Protein AF-A0A1W5T0W4-F1 (afdb_monomer_lite)

pLDDT: mean 79.49, std 20.31, range [29.86, 98.62]

Foldseek 3Di:
DDDDDPPVVVVVVVVVVVVVVVVLQFLAFQADDDVVVVVVVVVPDDRNLQLPQDLLVLLLVLLLCLFQKAWDWDQDPVQWIWTKIKGKDFPVCVVVVVVVCVRLVFFDKDWDPDVVTTMIMGIGGLRSCRRHSVSSCLSSVHHHQFPRRQVSSQQSSVCRNVVPTGPVPRDPDGDGPDDDDPALVVCVVPPSNLSSVNSNCPHPNPPPLVVVLVDPCVPPPPDPPSVCRNCVDPVSSVSSNVSSVVPPDPPVCVVVPDD

Organism: NCBI:txid72228

Radius of gyration: 21.7 Å; chains: 1; bounding box: 60×69×56 Å

Secondary structure (DSSP, 8-state):
----SSHHHHHHHHHHHHHHHHHHTS----S---HHHHHHHHTT--SHHHHTS-HHHHHHHHHHHHHHEEEEEEE-TTSBEEEEEEEEEEGGGHHHHHHHHHHH--SEEEEE--SSS-EEEEEEEHHHIIIIIHHHHHHTT----SHHHHHHHHHHHHHHHTT--BGGG--S----SS---SSHHHHHTSTTHHHHHHHHHTSTT-HHHHHHHHS-GGG-TT--HHHHHHTSSHHHHHHHHHHHHTT-S-GGGGGGS--

Structure (mmCIF, N/CA/C/O backbone):
data_AF-A0A1W5T0W4-F1
#
_entry.id   AF-A0A1W5T0W4-F1
#
loop_
_atom_site.group_PDB
_atom_site.id
_atom_site.type_symbol
_atom_site.label_atom_id
_atom_site.label_alt_id
_atom_site.label_comp_id
_atom_site.label_asym_id
_atom_site.label_entity_id
_atom_site.label_seq_id
_atom_site.pdbx_PDB_ins_code
_atom_site.Cartn_x
_atom_site.Cartn_y
_atom_site.Cartn_z
_atom_site.occupancy
_atom_site.B_iso_or_equiv
_atom_site.auth_seq_id
_atom_site.auth_comp_id
_atom_site.auth_asym_id
_atom_site.auth_atom_id
_atom_site.pdbx_PDB_model_num
ATOM 1 N N . MET A 1 1 ? -30.405 -47.862 32.560 1.00 45.25 1 MET A N 1
ATOM 2 C CA . MET A 1 1 ? -29.861 -46.518 32.854 1.00 45.25 1 MET A CA 1
ATOM 3 C C . MET A 1 1 ? -28.489 -46.424 32.201 1.00 45.25 1 MET A C 1
ATOM 5 O O . MET A 1 1 ? -27.628 -47.196 32.593 1.00 45.25 1 MET A O 1
ATOM 9 N N . GLY A 1 2 ? -28.297 -45.556 31.200 1.00 51.00 2 GLY A N 1
ATOM 10 C CA . GLY A 1 2 ? -26.950 -45.222 30.707 1.00 51.00 2 GLY A CA 1
ATOM 11 C C . GLY A 1 2 ? -26.703 -45.345 29.199 1.00 51.00 2 GLY A C 1
ATOM 12 O O . GLY A 1 2 ? -25.771 -46.036 28.811 1.00 51.00 2 GLY A O 1
ATOM 13 N N . GLN A 1 3 ? -27.471 -44.654 28.355 1.00 44.50 3 GLN A N 1
ATOM 14 C CA . GLN A 1 3 ? -27.094 -44.381 26.958 1.00 44.50 3 GLN A CA 1
ATOM 15 C C . GLN A 1 3 ? -27.653 -43.013 26.536 1.00 44.50 3 GLN A C 1
ATOM 17 O O . GLN A 1 3 ? -28.643 -42.975 25.837 1.00 44.50 3 GLN A O 1
ATOM 22 N N . ASP A 1 4 ? -27.056 -41.899 26.985 1.00 50.03 4 ASP A N 1
ATOM 23 C CA . ASP A 1 4 ? -27.457 -40.549 26.508 1.00 50.03 4 ASP A CA 1
ATOM 24 C C . ASP A 1 4 ? -26.328 -39.490 26.496 1.00 50.03 4 ASP A C 1
ATOM 26 O O . ASP A 1 4 ? -26.553 -38.325 26.184 1.00 50.03 4 ASP A O 1
ATOM 30 N N . VAL A 1 5 ? -25.070 -39.841 26.802 1.00 52.47 5 VAL A N 1
ATOM 31 C CA . VAL A 1 5 ? -24.011 -38.821 27.026 1.00 52.47 5 VAL A CA 1
ATOM 32 C C . VAL A 1 5 ? -23.077 -38.603 25.819 1.00 52.47 5 VAL A C 1
ATOM 34 O O . VAL A 1 5 ? -22.317 -37.635 25.786 1.00 52.47 5 VAL A O 1
ATOM 37 N N . VAL A 1 6 ? -23.127 -39.448 24.784 1.00 48.78 6 VAL A N 1
ATOM 38 C CA . VAL A 1 6 ? -22.145 -39.394 23.677 1.00 48.78 6 VAL A CA 1
ATOM 39 C C . VAL A 1 6 ? -22.563 -38.443 22.542 1.00 48.78 6 VAL A C 1
ATOM 41 O O . VAL A 1 6 ? -21.704 -37.845 21.899 1.00 48.78 6 VAL A O 1
ATOM 44 N N . GLU A 1 7 ? -23.859 -38.203 22.329 1.00 49.53 7 GLU A N 1
ATOM 45 C CA . GLU A 1 7 ? -24.341 -37.464 21.147 1.00 49.53 7 GLU A CA 1
ATOM 46 C C . GLU A 1 7 ? -24.238 -35.923 21.263 1.00 49.53 7 GLU A C 1
ATOM 48 O O . GLU A 1 7 ? -24.220 -35.205 20.260 1.00 49.53 7 GLU A O 1
ATOM 53 N N . SER A 1 8 ? -24.101 -35.397 22.484 1.00 47.59 8 SER A N 1
ATOM 54 C CA . SER A 1 8 ? -24.020 -33.952 22.770 1.00 47.59 8 SER A CA 1
ATOM 55 C C . SER A 1 8 ? -22.658 -33.326 22.402 1.00 47.59 8 SER A C 1
ATOM 57 O O . SER A 1 8 ? -22.581 -32.192 21.911 1.00 47.59 8 SER A O 1
ATOM 59 N N . LYS A 1 9 ? -21.558 -34.078 22.554 1.00 45.00 9 LYS A N 1
ATOM 60 C CA . LYS A 1 9 ? -20.200 -33.555 22.313 1.00 45.00 9 LYS A CA 1
ATOM 61 C C . LYS A 1 9 ? -19.894 -33.374 20.825 1.00 45.00 9 LYS A C 1
ATOM 63 O O . LYS A 1 9 ? -19.267 -32.388 20.446 1.00 45.00 9 LYS A O 1
ATOM 68 N N . THR A 1 10 ? -20.390 -34.266 19.971 1.00 47.53 10 THR A N 1
ATOM 69 C CA . THR A 1 10 ? -20.122 -34.241 18.524 1.00 47.53 10 THR A CA 1
ATOM 70 C C . THR A 1 10 ? -20.830 -33.074 17.828 1.00 47.53 10 THR A C 1
ATOM 72 O O . THR A 1 10 ? -20.219 -32.391 17.008 1.00 47.53 10 THR A O 1
ATOM 75 N N . LYS A 1 11 ? -22.080 -32.764 18.210 1.00 48.19 11 LYS A N 1
ATOM 76 C CA . LYS A 1 11 ? -22.837 -31.612 17.673 1.00 48.19 11 LYS A CA 1
ATOM 77 C C . LYS A 1 11 ? -22.192 -30.271 18.047 1.00 48.19 11 LYS A C 1
ATOM 79 O O . LYS A 1 11 ? -22.122 -29.370 17.215 1.00 48.19 11 LYS A O 1
ATOM 84 N N . THR A 1 12 ? -21.641 -30.171 19.258 1.00 50.50 12 THR A N 1
ATOM 85 C CA . THR A 1 12 ? -20.944 -28.964 19.736 1.00 50.50 12 THR A CA 1
ATOM 86 C C . THR A 1 12 ? -19.637 -28.703 18.973 1.00 50.50 12 THR A C 1
ATOM 88 O O . THR A 1 12 ? -19.359 -27.565 18.603 1.00 50.50 12 THR A O 1
ATOM 91 N N . ILE A 1 13 ? -18.857 -29.748 18.666 1.00 55.50 13 ILE A N 1
ATOM 92 C CA . ILE A 1 13 ? -17.593 -29.628 17.911 1.00 55.50 13 ILE A CA 1
ATOM 93 C C . ILE A 1 13 ? -17.849 -29.232 16.448 1.00 55.50 13 ILE A C 1
ATOM 95 O O . ILE A 1 13 ? -17.150 -28.371 15.913 1.00 55.50 13 ILE A O 1
ATOM 99 N N . VAL A 1 14 ? -18.877 -29.804 15.812 1.00 54.97 14 VAL A N 1
ATOM 100 C CA . VAL A 1 14 ? -19.265 -29.456 14.433 1.00 54.97 14 VAL A CA 1
ATOM 101 C C . VAL A 1 14 ? -19.782 -28.014 14.351 1.00 54.97 14 VAL A C 1
ATOM 103 O O . VAL A 1 14 ? -19.384 -27.277 13.452 1.00 54.97 14 VAL A O 1
ATOM 106 N N . GLY A 1 15 ? -20.588 -27.568 15.323 1.00 52.19 15 GLY A N 1
ATOM 107 C CA . GLY A 1 15 ? -21.056 -26.179 15.402 1.00 52.19 15 GLY A CA 1
ATOM 108 C C . GLY A 1 15 ? -19.923 -25.160 15.584 1.00 52.19 15 GLY A C 1
ATOM 109 O O . GLY A 1 15 ? -19.930 -24.114 14.936 1.00 52.19 15 GLY A O 1
ATOM 110 N N . LEU A 1 16 ? -18.910 -25.484 16.398 1.00 54.03 16 LEU A N 1
ATOM 111 C CA . LEU A 1 16 ? -17.732 -24.631 16.594 1.00 54.03 16 LEU A CA 1
ATOM 112 C C . LEU A 1 16 ? -16.861 -24.550 15.328 1.00 54.03 16 LEU A C 1
ATOM 114 O O . LEU A 1 16 ? -16.388 -23.473 14.970 1.00 54.03 16 LEU A O 1
ATOM 118 N N . GLY A 1 17 ? -16.682 -25.675 14.626 1.00 50.12 17 GLY A N 1
ATOM 119 C CA . GLY A 1 17 ? -15.927 -25.737 13.372 1.00 50.12 17 GLY A CA 1
ATOM 120 C C . GLY A 1 17 ? -16.571 -24.923 12.248 1.00 50.12 17 GLY A C 1
ATOM 121 O O . GLY A 1 17 ? -15.876 -24.193 11.545 1.00 50.12 17 GLY A O 1
ATOM 122 N N . ILE A 1 18 ? -17.901 -24.980 12.123 1.00 54.72 18 ILE A N 1
ATOM 123 C CA . ILE A 1 18 ? -18.659 -24.191 11.141 1.00 54.72 18 ILE A CA 1
ATOM 124 C C . ILE A 1 18 ? -18.588 -22.694 11.471 1.00 54.72 18 ILE A C 1
ATOM 126 O O . ILE A 1 18 ? -18.354 -21.888 10.576 1.00 54.72 18 ILE A O 1
ATOM 130 N N . LEU A 1 19 ? -18.710 -22.308 12.746 1.00 45.38 19 LEU A N 1
ATOM 131 C CA . LEU A 1 19 ? -18.611 -20.906 13.167 1.00 45.38 19 LEU A CA 1
ATOM 132 C C . LEU A 1 19 ? -17.220 -20.312 12.878 1.00 45.38 19 LEU A C 1
ATOM 134 O O . LEU A 1 19 ? -17.123 -19.185 12.397 1.00 45.38 19 LEU A O 1
ATOM 138 N N . ILE A 1 20 ? -16.149 -21.082 13.109 1.00 53.22 20 ILE A N 1
ATOM 139 C CA . ILE A 1 20 ? -14.771 -20.689 12.771 1.00 53.22 20 ILE A CA 1
ATOM 140 C C . ILE A 1 20 ? -14.604 -20.541 11.252 1.00 53.22 20 ILE A C 1
ATOM 142 O O . ILE A 1 20 ? -14.009 -19.565 10.802 1.00 53.22 20 ILE A O 1
ATOM 146 N N . PHE A 1 21 ? -15.161 -21.456 10.453 1.00 50.56 21 PHE A N 1
ATOM 147 C CA . PHE A 1 21 ? -15.127 -21.360 8.989 1.00 50.56 21 PHE A CA 1
ATOM 148 C C . PHE A 1 21 ? -15.891 -20.139 8.456 1.00 50.56 21 PHE A C 1
ATOM 150 O O . PHE A 1 21 ? -15.403 -19.457 7.556 1.00 50.56 21 PHE A O 1
ATOM 157 N N . VAL A 1 22 ? -17.048 -19.810 9.035 1.00 50.94 22 VAL A N 1
ATOM 158 C CA . VAL A 1 22 ? -17.831 -18.618 8.662 1.00 50.94 22 VAL A CA 1
ATOM 159 C C . VAL A 1 22 ? -17.106 -17.327 9.068 1.00 50.94 22 VAL A C 1
ATOM 161 O O . VAL A 1 22 ? -17.054 -16.388 8.281 1.00 50.94 22 VAL A O 1
ATOM 164 N N . LEU A 1 23 ? -16.462 -17.291 10.239 1.00 50.78 23 LEU A N 1
ATOM 165 C CA . LEU A 1 23 ? -15.633 -16.157 10.679 1.00 50.78 23 LEU A CA 1
ATOM 166 C C . LEU A 1 23 ? -14.381 -15.951 9.815 1.00 50.78 23 LEU A C 1
ATOM 168 O O . LEU A 1 23 ? -13.961 -14.815 9.617 1.00 50.78 23 LEU A O 1
ATOM 172 N N . LEU A 1 24 ? -13.800 -17.026 9.273 1.00 53.41 24 LEU A N 1
ATOM 173 C CA . LEU A 1 24 ? -12.698 -16.952 8.305 1.00 53.41 24 LEU A CA 1
ATOM 174 C C . LEU A 1 24 ? -13.150 -16.460 6.923 1.00 53.41 24 LEU A C 1
ATOM 176 O O . LEU A 1 24 ? -12.318 -16.045 6.122 1.00 53.41 24 LEU A O 1
ATOM 180 N N . SER A 1 25 ? -14.454 -16.494 6.648 1.00 56.19 25 SER A N 1
ATOM 181 C CA . SER A 1 25 ? -15.029 -16.139 5.347 1.00 56.19 25 SER A CA 1
ATOM 182 C C . SER A 1 25 ? -15.417 -14.663 5.235 1.00 56.19 25 SER A C 1
ATOM 184 O O . SER A 1 25 ? -16.002 -14.273 4.232 1.00 56.19 25 SER A O 1
ATOM 186 N N . ILE A 1 26 ? -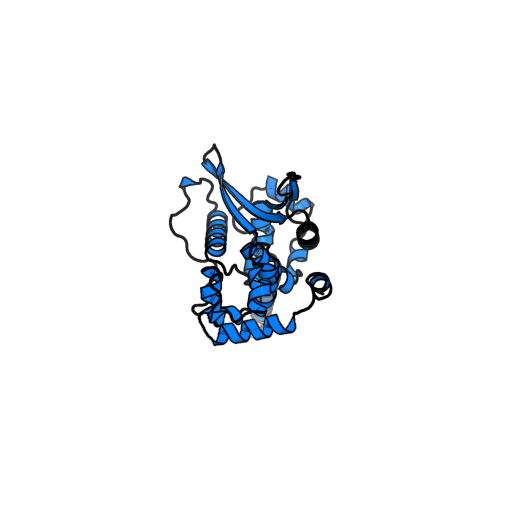15.116 -13.829 6.238 1.00 74.12 26 ILE A N 1
ATOM 187 C CA . ILE A 1 26 ? -15.442 -12.397 6.221 1.00 74.12 26 ILE A CA 1
ATOM 188 C C . ILE A 1 26 ? -14.185 -11.596 6.549 1.00 74.12 26 ILE A C 1
ATOM 190 O O . ILE A 1 26 ? -13.553 -11.800 7.584 1.00 74.12 26 ILE A O 1
ATOM 194 N N . LEU A 1 27 ? -13.829 -10.647 5.679 1.00 84.88 27 LEU A N 1
ATOM 195 C CA . LEU A 1 27 ? -12.709 -9.738 5.924 1.00 84.88 27 LEU A CA 1
ATOM 196 C C . LEU A 1 27 ? -13.000 -8.852 7.150 1.00 84.88 27 LEU A C 1
ATOM 198 O O . LEU A 1 27 ? -13.927 -8.029 7.106 1.00 84.88 27 LEU A O 1
ATOM 202 N N . PRO A 1 28 ? -12.219 -8.977 8.241 1.00 89.00 28 PRO A N 1
ATOM 203 C CA . PRO A 1 28 ? -12.474 -8.217 9.452 1.00 89.00 28 PRO A CA 1
ATOM 204 C C . PRO A 1 28 ? -12.132 -6.746 9.226 1.00 89.00 28 PRO A C 1
ATOM 206 O O . PRO A 1 28 ? -11.052 -6.414 8.735 1.00 89.00 28 PRO A O 1
ATOM 209 N N . THR A 1 29 ? -13.035 -5.856 9.626 1.00 92.75 29 THR A N 1
ATOM 210 C CA . THR A 1 29 ? -12.773 -4.415 9.649 1.00 92.75 29 THR A CA 1
ATOM 211 C C . THR A 1 29 ? -11.617 -4.097 10.593 1.00 92.75 29 THR A C 1
ATOM 213 O O . THR A 1 29 ? -11.565 -4.593 11.720 1.00 92.75 29 THR A O 1
ATOM 216 N N . ILE A 1 30 ? -10.695 -3.232 10.169 1.00 94.44 30 ILE A N 1
ATOM 217 C CA . ILE A 1 30 ? -9.634 -2.741 11.055 1.00 94.44 30 ILE A CA 1
ATOM 218 C C . ILE A 1 30 ? -10.135 -1.532 11.841 1.00 94.44 30 ILE A C 1
ATOM 220 O O . ILE A 1 30 ? -10.254 -0.431 11.296 1.00 94.44 30 ILE A O 1
ATOM 224 N N . GLY A 1 31 ? -10.329 -1.727 13.143 1.00 93.19 31 GLY A N 1
ATOM 225 C CA . GLY A 1 31 ? -10.745 -0.672 14.063 1.00 93.19 31 GLY A CA 1
ATOM 226 C C . GLY A 1 31 ? -12.211 -0.284 13.899 1.00 93.19 31 GLY A C 1
ATOM 227 O O . GLY A 1 31 ? -13.020 -1.052 13.388 1.00 93.19 31 GLY A O 1
ATOM 228 N N . GLU A 1 32 ? -12.546 0.930 14.325 1.00 91.56 32 GLU A N 1
ATOM 229 C CA . GLU A 1 32 ? -13.913 1.449 14.269 1.00 91.56 32 GLU A CA 1
ATOM 230 C C . GLU A 1 32 ? -14.135 2.332 13.037 1.00 91.56 32 GLU A C 1
ATOM 232 O O . GLU A 1 32 ? -13.272 3.129 12.642 1.00 91.56 32 GLU A O 1
ATOM 237 N N . ILE A 1 33 ? -15.321 2.215 12.440 1.00 89.81 33 ILE A N 1
ATOM 238 C CA . ILE A 1 33 ? -15.781 3.057 11.335 1.00 89.81 33 ILE A CA 1
ATOM 239 C C . ILE A 1 33 ? -17.079 3.724 11.758 1.00 89.81 33 ILE A C 1
ATOM 241 O O . ILE A 1 33 ? -17.978 3.085 12.288 1.00 89.81 33 ILE A O 1
ATOM 245 N N . HIS A 1 34 ? -17.188 5.021 11.488 1.00 87.25 34 HIS A N 1
ATOM 246 C CA . HIS A 1 34 ? -18.416 5.759 11.742 1.00 87.25 34 HIS A CA 1
ATOM 247 C C . HIS A 1 34 ? -19.554 5.260 10.833 1.00 87.25 34 HIS A C 1
ATOM 249 O O . HIS A 1 34 ? -19.388 5.224 9.611 1.00 87.25 34 HIS A O 1
ATOM 255 N N . ASP A 1 35 ? -20.738 5.004 11.392 1.00 86.38 35 ASP A N 1
ATOM 256 C CA . ASP A 1 35 ? -21.892 4.417 10.686 1.00 86.38 35 ASP A CA 1
ATOM 257 C C . ASP A 1 35 ? -22.234 5.112 9.366 1.00 86.38 35 ASP A C 1
ATOM 259 O O . ASP A 1 35 ? -22.483 4.465 8.357 1.00 86.38 35 ASP A O 1
ATOM 263 N N . ASN A 1 36 ? -22.214 6.447 9.331 1.00 85.06 36 ASN A N 1
ATOM 264 C CA . ASN A 1 36 ? -22.467 7.201 8.095 1.00 85.06 36 ASN A CA 1
ATOM 265 C C . ASN A 1 36 ? -21.465 6.893 6.966 1.00 85.06 36 ASN A C 1
ATOM 267 O O . ASN A 1 36 ? -21.855 6.844 5.799 1.00 85.06 36 ASN A O 1
ATOM 271 N N . ALA A 1 37 ? -20.187 6.681 7.294 1.00 83.44 37 ALA A N 1
ATOM 272 C CA . ALA A 1 37 ? -19.186 6.277 6.311 1.00 83.44 37 ALA A CA 1
ATOM 273 C C . ALA A 1 37 ? -19.422 4.828 5.862 1.00 83.44 37 ALA A C 1
ATOM 275 O O . ALA A 1 37 ? -19.341 4.538 4.669 1.00 83.44 37 ALA A O 1
ATOM 276 N N . LEU A 1 38 ? -19.800 3.955 6.801 1.00 84.56 38 LEU A N 1
ATOM 277 C CA . LEU A 1 38 ? -20.113 2.553 6.538 1.00 84.56 38 LEU A CA 1
ATOM 278 C C . LEU A 1 38 ? -21.340 2.395 5.630 1.00 84.56 38 LEU A C 1
ATOM 280 O O . LEU A 1 38 ? -21.276 1.691 4.630 1.00 84.56 38 LEU A O 1
ATOM 284 N N . LYS A 1 39 ? -22.429 3.125 5.901 1.00 81.00 39 LYS A N 1
ATOM 285 C CA . LYS A 1 39 ? -23.663 3.118 5.092 1.00 81.00 39 LYS A CA 1
ATOM 286 C C . LYS A 1 39 ? -23.404 3.507 3.640 1.00 81.00 39 LYS A C 1
ATOM 288 O O . LYS A 1 39 ? -23.965 2.909 2.726 1.00 81.00 39 LYS A O 1
ATOM 293 N N . LYS A 1 40 ? -22.544 4.505 3.418 1.00 77.00 40 LYS A N 1
ATOM 294 C CA . LYS A 1 40 ? -22.149 4.918 2.066 1.00 77.00 40 LYS A CA 1
ATOM 295 C C . LYS A 1 40 ? -21.336 3.830 1.355 1.00 77.00 40 LYS A C 1
ATOM 297 O O . LYS A 1 40 ? -21.472 3.686 0.145 1.00 77.00 40 LYS A O 1
ATOM 302 N N . PHE A 1 41 ? -20.519 3.089 2.099 1.00 78.75 41 PHE A N 1
ATOM 303 C CA . PHE A 1 41 ? -19.662 2.022 1.587 1.00 78.75 41 PHE A CA 1
ATOM 304 C C . PHE A 1 41 ? -20.446 0.737 1.261 1.00 78.75 41 PHE A C 1
ATOM 306 O O . PHE A 1 41 ? -20.383 0.235 0.141 1.00 78.75 41 PHE A O 1
ATOM 313 N N . HIS A 1 42 ? -21.259 0.253 2.205 1.00 74.75 42 HIS A N 1
ATOM 314 C CA . HIS A 1 42 ? -21.995 -1.021 2.125 1.00 74.75 42 HIS A CA 1
ATOM 315 C C . HIS A 1 42 ? -23.110 -1.018 1.080 1.00 74.75 42 HIS A C 1
ATOM 317 O O . HIS A 1 42 ? -23.491 -2.069 0.584 1.00 74.75 42 HIS A O 1
ATOM 323 N N . LYS A 1 43 ? -23.607 0.158 0.677 1.00 69.06 43 LYS A N 1
ATOM 324 C CA . LYS A 1 43 ? -24.584 0.259 -0.418 1.00 69.06 43 LYS A CA 1
ATOM 325 C C . LYS A 1 43 ? -24.029 -0.251 -1.759 1.00 69.06 43 LYS A C 1
ATOM 327 O O . LYS A 1 43 ? -24.807 -0.505 -2.672 1.00 69.06 43 LYS A O 1
ATOM 332 N N . VAL A 1 44 ? -22.705 -0.343 -1.899 1.00 63.00 44 VAL A N 1
ATOM 333 C CA . VAL A 1 44 ? -22.049 -0.525 -3.199 1.00 63.00 44 VAL A CA 1
ATOM 334 C C . VAL A 1 44 ? -21.294 -1.850 -3.307 1.00 63.00 44 VAL A C 1
ATOM 336 O O . VAL A 1 44 ? -21.106 -2.319 -4.426 1.00 63.00 44 VAL A O 1
ATOM 339 N N . MET A 1 45 ? -20.846 -2.460 -2.201 1.00 74.50 45 MET A N 1
ATOM 340 C CA . MET A 1 45 ? -19.870 -3.558 -2.272 1.00 74.50 45 MET A CA 1
ATOM 341 C C . MET A 1 45 ? -20.092 -4.637 -1.219 1.00 74.50 45 MET A C 1
ATOM 343 O O . MET A 1 45 ? -20.374 -4.324 -0.061 1.00 74.50 45 MET A O 1
ATOM 347 N N . ASN A 1 46 ? -19.902 -5.892 -1.634 1.00 79.94 46 ASN A N 1
ATOM 348 C CA . ASN A 1 46 ? -19.952 -7.053 -0.762 1.00 79.94 46 ASN A CA 1
ATOM 349 C C . ASN A 1 46 ? -18.536 -7.543 -0.407 1.00 79.94 46 ASN A C 1
ATOM 351 O O . ASN A 1 46 ? -17.667 -7.598 -1.276 1.00 79.94 46 ASN A O 1
ATOM 355 N N . LYS A 1 47 ? -18.274 -7.879 0.864 1.00 82.19 47 LYS A N 1
ATOM 356 C CA . LYS A 1 47 ? -16.927 -8.254 1.335 1.00 82.19 47 LYS A CA 1
ATOM 357 C C . LYS A 1 47 ? -16.487 -9.627 0.836 1.00 82.19 47 LYS A C 1
ATOM 359 O O . LYS A 1 47 ? -15.289 -9.828 0.641 1.00 82.19 47 LYS A O 1
ATOM 364 N N . GLU A 1 48 ? -17.425 -10.540 0.603 1.00 81.69 48 GLU A N 1
ATOM 365 C CA . GLU A 1 48 ? -17.108 -11.889 0.125 1.00 81.69 48 GLU A CA 1
ATOM 366 C C . GLU A 1 48 ? -16.435 -11.879 -1.258 1.00 81.69 48 GLU A C 1
ATOM 368 O O . GLU A 1 48 ? -15.501 -12.648 -1.487 1.00 81.69 48 GLU A O 1
ATOM 373 N N . ASP A 1 49 ? -16.807 -10.936 -2.131 1.00 84.62 49 ASP A N 1
ATOM 374 C CA . ASP A 1 49 ? -16.238 -10.790 -3.482 1.00 84.62 49 ASP A CA 1
ATOM 375 C C . ASP A 1 49 ? -14.717 -10.540 -3.453 1.00 84.62 49 ASP A C 1
ATOM 377 O O . ASP A 1 49 ? -13.977 -10.886 -4.379 1.00 84.62 49 ASP A O 1
ATOM 381 N N . TYR A 1 50 ? -14.220 -9.952 -2.365 1.00 88.88 50 TYR A N 1
ATOM 382 C CA . TYR A 1 50 ? -12.814 -9.592 -2.219 1.00 88.88 50 TYR A CA 1
ATOM 383 C C . TYR A 1 50 ? -11.926 -10.767 -1.827 1.00 88.88 50 TYR A C 1
ATOM 385 O O . TYR A 1 50 ? -10.741 -10.774 -2.159 1.00 88.88 50 TYR A O 1
ATOM 393 N N . ILE A 1 51 ? -12.474 -11.773 -1.145 1.00 87.06 51 ILE A N 1
ATOM 394 C CA . ILE A 1 51 ? -11.699 -12.938 -0.692 1.00 87.06 51 ILE A CA 1
ATOM 395 C C . ILE A 1 51 ? -11.225 -13.765 -1.890 1.00 87.06 51 ILE A C 1
ATOM 397 O O . ILE A 1 51 ? -10.142 -14.346 -1.844 1.00 87.06 51 ILE A O 1
ATOM 401 N N . SER A 1 52 ? -11.987 -13.751 -2.988 1.00 88.31 52 SER A N 1
ATOM 402 C CA . SER A 1 52 ? -11.607 -14.399 -4.245 1.00 88.31 52 SER A CA 1
ATOM 403 C C . SER A 1 52 ? -10.538 -13.663 -5.057 1.00 88.31 52 SER A C 1
ATOM 405 O O . SER A 1 52 ? -10.086 -14.201 -6.068 1.00 88.31 52 SER A O 1
ATOM 407 N N . ILE A 1 53 ? -10.107 -12.458 -4.657 1.00 91.94 53 ILE A N 1
ATOM 408 C CA . ILE A 1 53 ? -9.078 -11.730 -5.408 1.00 91.94 53 ILE A CA 1
ATOM 409 C C . ILE A 1 53 ? -7.769 -12.534 -5.404 1.00 91.94 53 ILE A C 1
ATOM 411 O O . ILE A 1 53 ? -7.273 -12.896 -4.332 1.00 91.94 53 ILE A O 1
ATOM 415 N N . PRO A 1 54 ? -7.152 -12.771 -6.578 1.00 93.44 54 PRO A N 1
ATOM 416 C CA . PRO A 1 54 ? -5.925 -13.546 -6.658 1.00 93.44 54 PRO A CA 1
ATOM 417 C C . PRO A 1 54 ? -4.800 -12.961 -5.797 1.00 93.44 54 PRO A C 1
ATOM 419 O O . PRO A 1 54 ? -4.432 -11.789 -5.910 1.00 93.44 54 PRO A O 1
ATOM 422 N N . SER A 1 55 ? -4.164 -13.815 -4.991 1.00 92.56 55 SER A N 1
ATOM 423 C CA . SER A 1 55 ? -2.977 -13.443 -4.205 1.00 92.56 55 SER A CA 1
ATOM 424 C C . SER A 1 55 ? -1.834 -12.918 -5.094 1.00 92.56 55 SER A C 1
ATOM 426 O O . SER A 1 55 ? -1.047 -12.068 -4.676 1.00 92.56 55 SER A O 1
ATOM 428 N N . SER A 1 56 ? -1.775 -13.356 -6.358 1.00 93.69 56 SER A N 1
ATOM 429 C CA . SER A 1 56 ? -0.848 -12.825 -7.362 1.00 93.69 56 SER A CA 1
ATOM 430 C C . SER A 1 56 ? -1.075 -11.342 -7.651 1.00 93.69 56 SER A C 1
ATOM 432 O O . SER A 1 56 ? -0.113 -10.573 -7.627 1.00 93.69 56 SER A O 1
ATOM 434 N N . PHE A 1 57 ? -2.327 -10.924 -7.847 1.00 96.25 57 PHE A N 1
ATOM 435 C CA . PHE A 1 57 ? -2.686 -9.519 -8.028 1.00 96.25 57 PHE A CA 1
ATOM 436 C C . PHE A 1 57 ? -2.335 -8.695 -6.785 1.00 96.25 57 PHE A C 1
ATOM 438 O O . PHE A 1 57 ? -1.712 -7.642 -6.900 1.00 96.25 57 PHE A O 1
ATOM 445 N N . LEU A 1 58 ? -2.659 -9.189 -5.586 1.00 97.44 58 LEU A N 1
ATOM 446 C CA . LEU A 1 58 ? -2.337 -8.490 -4.337 1.00 97.44 58 LEU A CA 1
ATOM 447 C C . LEU A 1 58 ? -0.822 -8.354 -4.118 1.00 97.44 58 LEU A C 1
ATOM 449 O O . LEU A 1 58 ? -0.356 -7.307 -3.667 1.00 97.44 58 LEU A O 1
ATOM 453 N N . GLY A 1 59 ? -0.046 -9.382 -4.474 1.00 97.12 59 GLY A N 1
ATOM 454 C CA . GLY A 1 59 ? 1.413 -9.336 -4.446 1.00 97.12 59 GLY A CA 1
ATOM 455 C C . GLY A 1 59 ? 1.963 -8.288 -5.413 1.00 97.12 59 GLY A C 1
ATOM 456 O O . GLY A 1 59 ? 2.775 -7.460 -5.008 1.00 97.12 59 GLY A O 1
ATOM 457 N N . PHE A 1 60 ? 1.472 -8.273 -6.658 1.00 96.06 60 PHE A N 1
ATOM 458 C CA . PHE A 1 60 ? 1.785 -7.232 -7.644 1.00 96.06 60 PHE A CA 1
ATOM 459 C C . PHE A 1 60 ? 1.462 -5.832 -7.109 1.00 96.06 60 PHE A C 1
ATOM 461 O O . PHE A 1 60 ? 2.326 -4.958 -7.099 1.00 96.06 60 PHE A O 1
ATOM 468 N N . LEU A 1 61 ? 0.252 -5.630 -6.592 1.00 97.75 61 LEU A N 1
ATOM 469 C CA . LEU A 1 61 ? -0.191 -4.345 -6.064 1.00 97.75 61 LEU A CA 1
ATOM 470 C C . LEU A 1 61 ? 0.691 -3.869 -4.902 1.00 97.75 61 LEU A C 1
ATOM 472 O O . LEU A 1 61 ? 1.082 -2.704 -4.869 1.00 97.75 61 LEU A O 1
ATOM 476 N N . SER A 1 62 ? 1.037 -4.761 -3.970 1.00 97.75 62 SER A N 1
ATOM 477 C CA . SER A 1 62 ? 1.950 -4.451 -2.864 1.00 97.75 62 SER A CA 1
ATOM 478 C C . SER A 1 62 ? 3.317 -3.985 -3.374 1.00 97.75 62 SER A C 1
ATOM 480 O O . SER A 1 62 ? 3.834 -2.982 -2.884 1.00 97.75 62 SER A O 1
ATOM 482 N N . GLY A 1 63 ? 3.854 -4.644 -4.405 1.00 95.19 63 GLY A N 1
ATOM 483 C CA . GLY A 1 63 ? 5.091 -4.238 -5.074 1.00 95.19 63 GLY A CA 1
ATOM 484 C C . GLY A 1 63 ? 5.001 -2.866 -5.732 1.00 95.19 63 GLY A C 1
ATOM 485 O O . GLY A 1 63 ? 5.889 -2.035 -5.553 1.00 95.19 63 GLY A O 1
ATOM 486 N N . LEU A 1 64 ? 3.909 -2.591 -6.447 1.00 94.94 64 LEU A N 1
ATOM 487 C CA . LEU A 1 64 ? 3.697 -1.293 -7.088 1.00 94.94 64 LEU A CA 1
ATOM 488 C C . LEU A 1 64 ? 3.587 -0.163 -6.057 1.00 94.94 64 LEU A C 1
ATOM 490 O O . LEU A 1 64 ? 4.176 0.900 -6.243 1.00 94.94 64 LEU A O 1
ATOM 494 N N . ILE A 1 65 ? 2.881 -0.401 -4.946 1.00 96.94 65 ILE A N 1
ATOM 495 C CA . ILE A 1 65 ? 2.781 0.556 -3.836 1.00 96.94 65 ILE A CA 1
ATOM 496 C C . ILE A 1 65 ? 4.151 0.775 -3.179 1.00 96.94 65 ILE A C 1
ATOM 498 O O . ILE A 1 65 ? 4.479 1.901 -2.817 1.00 96.94 65 ILE A O 1
ATOM 502 N N . ASP A 1 66 ? 4.966 -0.272 -3.035 1.00 94.19 66 ASP A N 1
ATOM 503 C CA . ASP A 1 66 ? 6.342 -0.160 -2.538 1.00 94.19 66 ASP A CA 1
ATOM 504 C C . ASP A 1 66 ? 7.250 0.677 -3.446 1.00 94.19 66 ASP A C 1
ATOM 506 O O . ASP A 1 66 ? 8.230 1.254 -2.966 1.00 94.19 66 ASP A O 1
ATOM 510 N N . GLY A 1 67 ? 6.940 0.715 -4.739 1.00 91.44 67 GLY A N 1
ATOM 511 C CA . GLY A 1 67 ? 7.593 1.548 -5.735 1.00 91.44 67 GLY A CA 1
ATOM 512 C C . GLY A 1 67 ? 7.059 2.979 -5.721 1.00 91.44 67 GLY A C 1
ATOM 513 O O . GLY A 1 67 ? 7.675 3.853 -5.118 1.00 91.44 67 GLY A O 1
ATOM 514 N N . ASP A 1 68 ? 5.904 3.201 -6.354 1.00 92.38 68 ASP A N 1
ATOM 515 C CA . ASP A 1 68 ? 5.321 4.524 -6.657 1.00 92.38 68 ASP A CA 1
ATOM 516 C C . ASP A 1 68 ? 4.135 4.911 -5.749 1.00 92.38 68 ASP A C 1
ATOM 518 O O . ASP A 1 68 ? 3.439 5.910 -5.975 1.00 92.38 68 ASP A O 1
ATOM 522 N N . GLY A 1 69 ? 3.868 4.113 -4.717 1.00 96.06 69 GLY A N 1
ATOM 523 C CA . GLY A 1 69 ? 2.819 4.376 -3.743 1.00 96.06 69 GLY A CA 1
ATOM 524 C C . GLY A 1 69 ? 3.331 4.956 -2.428 1.00 96.06 69 GLY A C 1
ATOM 525 O O . GLY A 1 69 ? 4.510 4.904 -2.074 1.00 96.06 69 GLY A O 1
ATOM 526 N N . TYR A 1 70 ? 2.399 5.505 -1.658 1.00 97.31 70 TYR A N 1
ATOM 527 C CA . TYR A 1 70 ? 2.624 5.851 -0.260 1.00 97.31 70 TYR A CA 1
ATOM 528 C C . TYR A 1 70 ? 1.322 5.820 0.537 1.00 97.31 70 TYR A C 1
ATOM 530 O O . TYR A 1 70 ? 0.237 6.113 0.023 1.00 97.31 70 TYR A O 1
ATOM 538 N N . ILE A 1 71 ? 1.444 5.497 1.824 1.00 98.50 71 ILE A N 1
ATOM 539 C CA . ILE A 1 71 ? 0.360 5.629 2.796 1.00 98.50 71 ILE A CA 1
ATOM 540 C C . ILE A 1 71 ? 0.584 6.946 3.534 1.00 98.50 71 ILE A C 1
ATOM 542 O O . ILE A 1 71 ? 1.557 7.128 4.265 1.00 98.50 71 ILE A O 1
ATOM 546 N N . GLN A 1 72 ? -0.310 7.897 3.294 1.00 98.00 72 GLN A N 1
ATOM 547 C CA . GLN A 1 72 ? -0.247 9.236 3.850 1.00 98.00 72 GLN A CA 1
ATOM 548 C C . GLN A 1 72 ? -1.024 9.311 5.157 1.00 98.00 72 GLN A C 1
ATOM 550 O O . GLN A 1 72 ? -2.215 9.006 5.188 1.00 98.00 72 GLN A O 1
ATOM 555 N N . ILE A 1 73 ? -0.355 9.797 6.200 1.00 97.69 73 ILE A N 1
ATOM 556 C CA . ILE A 1 73 ? -0.936 10.113 7.505 1.00 97.69 73 ILE A CA 1
ATOM 557 C C . ILE A 1 73 ? -0.639 11.589 7.774 1.00 97.69 73 ILE A C 1
ATOM 559 O O . ILE A 1 73 ? 0.522 11.981 7.862 1.00 97.69 73 ILE A O 1
ATOM 563 N N . THR A 1 74 ? -1.671 12.428 7.851 1.00 97.19 74 THR A N 1
ATOM 564 C CA . THR A 1 74 ? -1.515 13.893 7.964 1.00 97.19 74 THR A CA 1
ATOM 565 C C . THR A 1 74 ? -2.387 14.500 9.052 1.00 97.19 74 THR A C 1
ATOM 567 O O . THR A 1 74 ? -3.518 14.056 9.263 1.00 97.19 74 THR A O 1
ATOM 570 N N . LYS A 1 75 ? -1.887 15.571 9.682 1.00 97.62 75 LYS A N 1
ATOM 571 C CA . LYS A 1 75 ? -2.631 16.430 10.612 1.00 97.62 75 LYS A CA 1
ATOM 572 C C . LYS A 1 75 ? -3.515 17.406 9.829 1.00 97.62 75 LYS A C 1
ATOM 574 O O . LYS A 1 75 ? -3.040 18.133 8.963 1.00 97.62 75 LYS A O 1
ATOM 579 N N . THR A 1 76 ? -4.807 17.427 10.133 1.00 96.19 76 THR A N 1
ATOM 580 C CA . THR A 1 76 ? -5.731 18.474 9.663 1.00 96.19 76 THR A CA 1
ATOM 581 C C . THR A 1 76 ? -5.548 19.759 10.475 1.00 96.19 76 THR A C 1
ATOM 583 O O . THR A 1 76 ? -5.019 19.718 11.585 1.00 96.19 76 THR A O 1
ATOM 586 N N . GLY A 1 77 ? -6.075 20.892 9.999 1.00 95.81 77 GLY A N 1
ATOM 587 C CA . GLY A 1 77 ? -6.034 22.156 10.756 1.00 95.81 77 GLY A CA 1
ATOM 588 C C . GLY A 1 77 ? -6.687 22.085 12.148 1.00 95.81 77 GLY A C 1
ATOM 589 O O . GLY A 1 77 ? -6.297 22.815 13.047 1.00 95.81 77 GLY A O 1
ATOM 590 N N . LYS A 1 78 ? -7.625 21.151 12.363 1.00 95.94 78 LYS A N 1
ATOM 591 C CA . LYS A 1 78 ? -8.285 20.893 13.661 1.00 95.94 78 LYS A CA 1
ATOM 592 C C . LYS A 1 78 ? -7.561 19.842 14.529 1.00 95.94 78 LYS A C 1
ATOM 594 O O . LYS A 1 78 ? -8.104 19.365 15.528 1.00 95.94 78 LYS A O 1
ATOM 599 N N . GLY A 1 79 ? -6.373 19.409 14.110 1.00 95.94 79 GLY A N 1
ATOM 600 C CA . GLY A 1 79 ? -5.547 18.423 14.807 1.00 95.94 79 GLY A CA 1
ATOM 601 C C . GLY A 1 79 ? -5.958 16.958 14.631 1.00 95.94 79 GLY A C 1
ATOM 602 O O . GLY A 1 79 ? -5.335 16.087 15.231 1.00 95.94 79 GLY A O 1
ATOM 603 N N . PHE A 1 80 ? -6.975 16.658 13.817 1.00 97.00 80 PHE A N 1
ATOM 604 C CA . PHE A 1 80 ? -7.378 15.276 13.518 1.00 97.00 80 PHE A CA 1
ATOM 605 C C . PHE A 1 80 ? -6.464 14.609 12.492 1.00 97.00 80 PHE A C 1
ATOM 607 O O . PHE A 1 80 ? -5.881 15.294 11.647 1.00 97.00 80 PHE A O 1
ATOM 614 N N . ILE A 1 81 ? -6.406 13.280 12.528 1.00 97.50 81 ILE A N 1
ATOM 615 C CA . ILE A 1 81 ? -5.640 12.455 11.591 1.00 97.50 81 ILE A CA 1
ATOM 616 C C . ILE A 1 81 ? -6.456 12.176 10.324 1.00 97.50 81 ILE A C 1
ATOM 618 O O . ILE A 1 81 ? -7.595 11.717 10.383 1.00 97.50 81 ILE A O 1
ATOM 622 N N . THR A 1 82 ? -5.842 12.381 9.162 1.00 97.31 82 THR A N 1
ATOM 623 C CA . THR A 1 82 ? -6.327 11.869 7.872 1.00 97.31 82 THR A CA 1
ATOM 624 C C . THR A 1 82 ? -5.409 10.755 7.390 1.00 97.31 82 THR A C 1
ATOM 626 O O . THR A 1 82 ? -4.192 10.917 7.445 1.00 97.31 82 THR A O 1
ATOM 629 N N . ILE A 1 83 ? -5.991 9.651 6.910 1.00 98.31 83 ILE A N 1
ATOM 630 C CA . ILE A 1 83 ? -5.263 8.510 6.339 1.00 98.31 83 ILE A CA 1
ATOM 631 C C . ILE A 1 83 ? -5.769 8.255 4.922 1.00 98.31 83 ILE A C 1
ATOM 633 O O . ILE A 1 83 ? -6.981 8.209 4.698 1.00 98.31 83 ILE A O 1
ATOM 637 N N . LYS A 1 84 ? -4.851 8.084 3.972 1.00 98.25 84 LYS A N 1
ATOM 638 C CA . LYS A 1 84 ? -5.157 7.633 2.609 1.00 98.25 84 LYS A CA 1
ATOM 639 C C . LYS A 1 84 ? -3.958 6.923 1.993 1.00 98.25 84 LYS A C 1
ATOM 641 O O . LYS A 1 84 ? -2.821 7.213 2.353 1.00 98.25 84 LYS A O 1
ATOM 646 N N . LEU A 1 85 ? -4.206 6.052 1.026 1.00 98.62 85 LEU A N 1
ATOM 647 C CA . LEU A 1 85 ? -3.172 5.489 0.166 1.00 98.62 85 LEU A CA 1
ATOM 648 C C . LEU A 1 85 ? -3.227 6.196 -1.183 1.00 98.62 85 LEU A C 1
ATOM 650 O O . LEU A 1 85 ? -4.309 6.432 -1.716 1.00 98.62 85 LEU A O 1
ATOM 654 N N . THR A 1 86 ? -2.069 6.571 -1.716 1.00 98.31 86 THR A N 1
ATOM 655 C CA . THR A 1 86 ? -1.958 7.207 -3.032 1.00 98.31 86 THR A CA 1
ATOM 656 C C . THR A 1 86 ? -0.935 6.461 -3.872 1.00 98.31 86 THR A C 1
ATOM 658 O O . THR A 1 86 ? 0.180 6.245 -3.409 1.00 98.31 86 THR A O 1
ATOM 661 N N . ILE A 1 87 ? -1.307 6.109 -5.102 1.00 97.31 87 ILE A N 1
ATOM 662 C CA . ILE A 1 87 ? -0.388 5.659 -6.156 1.00 97.31 87 ILE A CA 1
ATOM 663 C C . ILE A 1 87 ? -0.362 6.767 -7.204 1.00 97.31 87 ILE A C 1
ATOM 665 O O . ILE A 1 87 ? -1.425 7.183 -7.667 1.00 97.31 87 ILE A O 1
ATOM 669 N N . SER A 1 88 ? 0.822 7.287 -7.529 1.00 94.50 88 SER A N 1
ATOM 670 C CA . SER A 1 88 ? 0.988 8.380 -8.493 1.00 94.50 88 SER A CA 1
ATOM 671 C C . SER A 1 88 ? 1.905 7.930 -9.618 1.00 94.50 88 SER A C 1
ATOM 673 O O . SER A 1 88 ? 3.075 7.671 -9.367 1.00 94.50 88 SER A O 1
ATOM 675 N N . LEU A 1 89 ? 1.387 7.890 -10.843 1.00 92.19 89 LEU A N 1
ATOM 676 C CA . LEU A 1 89 ? 2.129 7.470 -12.033 1.00 92.19 89 LEU A CA 1
ATOM 677 C C . LEU A 1 89 ? 2.168 8.593 -13.076 1.00 92.19 89 LEU A C 1
ATOM 679 O O . LEU A 1 89 ? 1.448 9.594 -12.959 1.00 92.19 89 LEU A O 1
ATOM 683 N N . HIS A 1 90 ? 3.001 8.421 -14.103 1.00 91.12 90 HIS A N 1
ATOM 684 C CA . HIS A 1 90 ? 2.919 9.240 -15.309 1.00 91.12 90 HIS A CA 1
ATOM 685 C C . HIS A 1 90 ? 1.566 9.010 -16.001 1.00 91.12 90 HIS A C 1
ATOM 687 O O . HIS A 1 90 ? 0.942 7.961 -15.835 1.00 91.12 90 HIS A O 1
ATOM 693 N N . LEU A 1 91 ? 1.069 9.996 -16.749 1.00 91.88 91 LEU A N 1
ATOM 694 C CA . LEU A 1 91 ? -0.237 9.881 -17.406 1.00 91.88 91 LEU A CA 1
ATOM 695 C C . LEU A 1 91 ? -0.288 8.743 -18.439 1.00 91.88 91 LEU A C 1
ATOM 697 O O . LEU A 1 91 ? -1.341 8.135 -18.601 1.00 91.88 91 LEU A O 1
ATOM 701 N N . ASP A 1 92 ? 0.839 8.417 -19.070 1.00 89.62 92 ASP A N 1
ATOM 702 C CA . ASP A 1 92 ? 0.932 7.306 -20.032 1.00 89.62 92 ASP A CA 1
ATOM 703 C C . ASP A 1 92 ? 0.634 5.937 -19.394 1.00 89.62 92 ASP A C 1
ATOM 705 O O . ASP A 1 92 ? 0.196 5.019 -20.083 1.00 89.62 92 ASP A O 1
ATOM 709 N N . ASP A 1 93 ? 0.801 5.819 -18.072 1.00 89.19 93 ASP A N 1
ATOM 710 C CA . ASP A 1 93 ? 0.566 4.590 -17.309 1.00 89.19 93 ASP A CA 1
ATOM 711 C C . ASP A 1 93 ? -0.834 4.543 -16.664 1.00 89.19 93 ASP A C 1
ATOM 713 O O . ASP A 1 93 ? -1.093 3.705 -15.794 1.00 89.19 93 ASP A O 1
ATOM 717 N N . ILE A 1 94 ? -1.759 5.430 -17.059 1.00 93.75 94 ILE A N 1
ATOM 718 C CA . ILE A 1 94 ? -3.107 5.518 -16.469 1.00 93.75 94 ILE A CA 1
ATOM 719 C C . ILE A 1 94 ? -3.877 4.197 -16.524 1.00 93.75 94 ILE A C 1
ATOM 721 O O . ILE A 1 94 ? -4.573 3.865 -15.563 1.00 93.75 94 ILE A O 1
ATOM 725 N N . SER A 1 95 ? -3.682 3.402 -17.578 1.00 92.81 95 SER A N 1
ATOM 726 C CA . SER A 1 95 ? -4.310 2.086 -17.729 1.00 92.81 95 SER A CA 1
ATOM 727 C C . SER A 1 95 ? -3.961 1.137 -16.579 1.00 92.81 95 SER A C 1
ATOM 729 O O . SER A 1 95 ? -4.766 0.286 -16.209 1.00 92.81 95 SER A O 1
ATOM 731 N N . THR A 1 96 ? -2.788 1.300 -15.957 1.00 93.44 96 THR A N 1
ATOM 732 C CA . THR A 1 96 ? -2.399 0.542 -14.759 1.00 93.44 96 THR A CA 1
ATOM 733 C C . THR A 1 96 ? -3.293 0.897 -13.574 1.00 93.44 96 THR A C 1
ATOM 735 O O . THR A 1 96 ? -3.747 0.010 -12.852 1.00 93.44 96 THR A O 1
ATOM 738 N N . LEU A 1 97 ? -3.587 2.187 -13.373 1.00 96.00 97 LEU A N 1
ATOM 739 C CA . LEU A 1 97 ? -4.492 2.627 -12.310 1.00 96.00 97 LEU A CA 1
ATOM 740 C C . LEU A 1 97 ? -5.938 2.211 -12.592 1.00 96.00 97 LEU A C 1
ATOM 742 O O . LEU A 1 97 ? -6.637 1.814 -11.662 1.00 96.00 97 LEU A O 1
ATOM 746 N N . GLU A 1 98 ? -6.372 2.273 -13.851 1.00 96.19 98 GLU A N 1
ATOM 747 C CA . GLU A 1 98 ? -7.699 1.819 -14.284 1.00 96.19 98 GLU A CA 1
ATOM 748 C C . GLU A 1 98 ? -7.878 0.316 -14.065 1.00 96.19 98 GLU A C 1
ATOM 750 O O . GLU A 1 98 ? -8.909 -0.098 -13.543 1.00 96.19 98 GLU A O 1
ATOM 755 N N . TYR A 1 99 ? -6.859 -0.494 -14.360 1.00 96.06 99 TYR A N 1
ATOM 756 C CA . TYR A 1 99 ? -6.863 -1.927 -14.066 1.00 96.06 99 TYR A CA 1
ATOM 757 C C . TYR A 1 99 ? -6.946 -2.212 -12.559 1.00 96.06 99 TYR A C 1
ATOM 759 O O . TYR A 1 99 ? -7.770 -3.006 -12.112 1.00 96.06 99 TYR A O 1
ATOM 767 N N . ILE A 1 100 ? -6.143 -1.529 -11.738 1.00 96.31 100 ILE A N 1
ATOM 768 C CA . ILE A 1 100 ? -6.219 -1.690 -10.276 1.00 96.31 100 ILE A CA 1
ATOM 769 C C . ILE A 1 100 ? -7.613 -1.308 -9.767 1.00 96.31 100 ILE A C 1
ATOM 771 O O . ILE A 1 100 ? -8.176 -2.002 -8.918 1.00 96.31 100 ILE A O 1
ATOM 775 N N . ASN A 1 101 ? -8.178 -0.218 -10.289 1.00 95.62 101 ASN A N 1
ATOM 776 C CA . ASN A 1 101 ? -9.512 0.237 -9.928 1.00 95.62 101 ASN A CA 1
ATOM 777 C C . ASN A 1 101 ? -10.611 -0.710 -10.431 1.00 95.62 101 ASN A C 1
ATOM 779 O O . ASN A 1 101 ? -11.589 -0.881 -9.716 1.00 95.62 101 ASN A O 1
ATOM 783 N N . SER A 1 102 ? -10.464 -1.373 -11.580 1.00 94.19 102 SER A N 1
ATOM 784 C CA . SER A 1 102 ? -11.463 -2.331 -12.071 1.00 94.19 102 SER A CA 1
ATOM 785 C C . SER A 1 102 ? -11.494 -3.623 -11.249 1.00 94.19 102 SER A C 1
ATOM 787 O O . SER A 1 102 ? -12.577 -4.142 -10.978 1.00 94.19 102 SER A O 1
ATOM 789 N N . VAL A 1 103 ? -10.329 -4.098 -10.788 1.00 94.31 103 VAL A N 1
ATOM 790 C CA . VAL A 1 103 ? -10.211 -5.289 -9.928 1.00 94.31 103 VAL A CA 1
ATOM 791 C C . VAL A 1 103 ? -10.687 -4.995 -8.506 1.00 94.31 103 VAL A C 1
ATOM 793 O O . VAL A 1 103 ? -11.490 -5.742 -7.953 1.00 94.31 103 VAL A O 1
ATOM 796 N N . LEU A 1 104 ? -10.209 -3.905 -7.896 1.00 93.81 104 LEU A N 1
ATOM 797 C CA . LEU A 1 104 ? -10.543 -3.577 -6.507 1.00 93.81 104 LEU A CA 1
ATOM 798 C C . LEU A 1 104 ? -11.890 -2.864 -6.363 1.00 93.81 104 LEU A C 1
ATOM 800 O O . LEU A 1 104 ? -12.508 -2.926 -5.305 1.00 93.81 104 LEU A O 1
ATOM 804 N N . LYS A 1 105 ? -12.322 -2.116 -7.379 1.00 93.81 105 LYS A N 1
ATOM 805 C CA . LYS A 1 105 ? -13.452 -1.174 -7.295 1.00 93.81 105 LYS A CA 1
ATOM 806 C C . LYS A 1 105 ? -13.293 -0.158 -6.151 1.00 93.81 105 LYS A C 1
ATOM 808 O O . LYS A 1 105 ? -14.274 0.346 -5.618 1.00 93.81 105 LYS A O 1
ATOM 813 N N . LEU A 1 106 ? -12.044 0.144 -5.775 1.00 94.31 106 LEU A N 1
ATOM 814 C CA . LEU A 1 106 ? -11.691 1.059 -4.686 1.00 94.31 106 LEU A CA 1
ATOM 815 C C . LEU A 1 106 ? -11.028 2.332 -5.200 1.00 94.31 106 LEU A C 1
ATOM 817 O O . LEU A 1 106 ? -10.215 2.301 -6.129 1.00 94.31 106 LEU A O 1
ATOM 821 N N . GLY A 1 107 ? -11.269 3.425 -4.484 1.00 95.25 107 GLY A N 1
ATOM 822 C CA . GLY A 1 107 ? -10.572 4.683 -4.663 1.00 95.25 107 GLY A CA 1
ATOM 823 C C . GLY A 1 107 ? -11.038 5.483 -5.873 1.00 95.25 107 GLY A C 1
ATOM 824 O O . GLY A 1 107 ? -11.935 5.104 -6.624 1.00 95.25 107 GLY A O 1
ATOM 825 N N . LYS A 1 108 ? -10.412 6.647 -6.044 1.00 97.25 108 LYS A N 1
ATOM 826 C CA . LYS A 1 108 ? -10.711 7.589 -7.124 1.00 97.25 108 LYS A CA 1
ATOM 827 C C . LYS A 1 108 ? -9.463 7.888 -7.940 1.00 97.25 108 LYS A C 1
ATOM 829 O O . LYS A 1 108 ? -8.453 8.317 -7.378 1.00 97.25 108 LYS A O 1
ATOM 834 N N . ILE A 1 109 ? -9.569 7.730 -9.258 1.00 98.00 109 ILE A N 1
ATOM 835 C CA . ILE A 1 109 ? -8.546 8.167 -10.209 1.00 98.00 109 ILE A CA 1
ATOM 836 C C . ILE A 1 109 ? -8.734 9.661 -10.494 1.00 98.00 109 ILE A C 1
ATOM 838 O O . ILE A 1 109 ? -9.844 10.133 -10.737 1.00 98.00 109 ILE A O 1
ATOM 842 N N . THR A 1 110 ? -7.650 10.428 -10.422 1.00 97.62 110 THR A N 1
ATOM 843 C CA . THR A 1 110 ? -7.608 11.852 -10.780 1.00 97.62 110 THR A CA 1
ATOM 844 C C . THR A 1 110 ? -6.464 12.097 -11.754 1.00 97.62 110 THR A C 1
ATOM 846 O O . THR A 1 110 ? -5.355 11.609 -11.543 1.00 97.62 110 THR A O 1
ATOM 849 N N . ILE A 1 111 ? -6.735 12.867 -12.807 1.00 97.00 111 ILE A N 1
ATOM 850 C CA . ILE A 1 111 ? -5.765 13.223 -13.845 1.00 97.00 111 ILE A CA 1
ATOM 851 C C . ILE A 1 111 ? -5.280 14.655 -13.612 1.00 97.00 111 ILE A C 1
ATOM 853 O O . ILE A 1 111 ? -6.087 15.568 -13.441 1.00 97.00 111 ILE A O 1
ATOM 857 N N . TYR A 1 112 ? -3.966 14.850 -13.660 1.00 93.88 112 TYR A N 1
ATOM 858 C CA . TYR A 1 112 ? -3.298 16.144 -13.573 1.00 93.88 112 TYR A CA 1
ATOM 859 C C . TYR A 1 112 ? -2.535 16.393 -14.875 1.00 93.88 112 TYR A C 1
ATOM 861 O O . TYR A 1 112 ? -1.454 15.849 -15.092 1.00 93.88 112 TYR A O 1
ATOM 869 N N . LYS A 1 113 ? -3.113 17.216 -15.755 1.00 90.25 113 LYS A N 1
ATOM 870 C CA . LYS A 1 113 ? -2.553 17.543 -17.076 1.00 90.25 113 LYS A CA 1
ATOM 871 C C . LYS A 1 113 ? -1.537 18.690 -16.995 1.00 90.25 113 LYS A C 1
ATOM 873 O O . LYS A 1 113 ? -1.734 19.732 -17.612 1.00 90.25 113 LYS A O 1
ATOM 878 N N . ASP A 1 114 ? -0.493 18.527 -16.187 1.00 87.19 114 ASP A N 1
ATOM 879 C CA . ASP A 1 114 ? 0.651 19.446 -16.222 1.00 87.19 114 ASP A CA 1
ATOM 880 C C . ASP A 1 114 ? 1.354 19.322 -17.586 1.00 87.19 114 ASP A C 1
ATOM 882 O O . ASP A 1 114 ? 1.562 18.215 -18.081 1.00 87.19 114 ASP A O 1
ATOM 886 N N . LEU A 1 115 ? 1.710 20.456 -18.194 1.00 77.00 115 LEU A N 1
ATOM 887 C CA . LEU A 1 115 ? 2.390 20.527 -19.489 1.00 77.00 115 LEU A CA 1
ATOM 888 C C . LEU A 1 115 ? 3.800 19.915 -19.455 1.00 77.00 115 LEU A C 1
ATOM 890 O O . LEU A 1 115 ? 4.302 19.511 -20.499 1.00 77.00 115 LEU A O 1
ATOM 894 N N . LYS A 1 116 ? 4.455 19.867 -18.285 1.00 84.56 116 LYS A N 1
ATOM 895 C CA . LYS A 1 116 ? 5.829 19.347 -18.147 1.00 84.56 116 LYS A CA 1
ATOM 896 C C . LYS A 1 116 ? 5.901 17.911 -17.638 1.00 84.56 116 LYS A C 1
ATOM 898 O O . LYS A 1 116 ? 6.842 17.203 -17.975 1.00 84.56 116 LYS A O 1
ATOM 903 N N . SER A 1 117 ? 4.963 17.511 -16.785 1.00 85.75 117 SER A N 1
ATOM 904 C CA . SER A 1 117 ? 4.954 16.189 -16.150 1.00 85.75 117 SER A CA 1
ATOM 905 C C . SER A 1 117 ? 3.514 15.771 -15.846 1.00 85.75 117 SER A C 1
ATOM 907 O O . SER A 1 117 ? 3.043 15.910 -14.710 1.00 85.75 117 SER A O 1
ATOM 909 N N . PRO A 1 118 ? 2.758 15.337 -16.868 1.00 93.00 118 PRO A N 1
ATOM 910 C CA . PRO A 1 118 ? 1.380 14.927 -16.675 1.00 93.00 118 PRO A CA 1
ATOM 911 C C . PRO A 1 118 ? 1.345 13.663 -15.812 1.00 93.00 118 PRO A C 1
ATOM 913 O O . PRO A 1 118 ? 2.045 12.683 -16.065 1.00 93.00 118 PRO A O 1
ATOM 916 N N . THR A 1 119 ? 0.517 13.674 -14.771 1.00 94.81 119 THR A N 1
ATOM 917 C CA . THR A 1 119 ? 0.421 12.560 -13.819 1.00 94.81 119 THR A CA 1
ATOM 918 C C . THR A 1 119 ? -1.016 12.113 -13.631 1.00 94.81 119 THR A C 1
ATOM 920 O O . THR A 1 119 ? -1.967 12.883 -13.781 1.00 94.81 119 THR A O 1
ATOM 923 N N . CYS A 1 120 ? -1.185 10.852 -13.263 1.00 95.62 120 CYS A N 1
ATOM 924 C CA . CYS A 1 120 ? -2.450 10.299 -12.811 1.00 95.62 120 CYS A CA 1
ATOM 925 C C . CYS A 1 120 ? -2.283 9.750 -11.389 1.00 95.62 120 CYS A C 1
ATOM 927 O O . CYS A 1 120 ? -1.201 9.308 -10.996 1.00 95.62 120 CYS A O 1
ATOM 929 N N . ARG A 1 121 ? -3.338 9.838 -10.573 1.00 97.25 121 ARG A N 1
ATOM 930 C CA . ARG A 1 121 ? -3.309 9.380 -9.178 1.00 97.25 121 ARG A CA 1
ATOM 931 C C . ARG A 1 121 ? -4.524 8.551 -8.835 1.00 97.25 121 ARG A C 1
ATOM 933 O O . ARG A 1 121 ? -5.639 9.026 -9.022 1.00 97.25 121 ARG A O 1
ATOM 940 N N . LEU A 1 122 ? -4.300 7.386 -8.241 1.00 98.25 122 LEU A N 1
ATOM 941 C CA . LEU A 1 122 ? -5.330 6.596 -7.578 1.00 98.25 122 LEU A CA 1
ATOM 942 C C . LEU A 1 122 ? -5.250 6.875 -6.079 1.00 98.25 122 LEU A C 1
ATOM 944 O O . LEU A 1 122 ? -4.203 6.664 -5.465 1.00 98.25 122 LEU A O 1
ATOM 948 N N . VAL A 1 123 ? -6.347 7.356 -5.497 1.00 98.50 123 VAL A N 1
ATOM 949 C CA . VAL A 1 123 ? -6.439 7.651 -4.062 1.00 98.50 123 VAL A CA 1
ATOM 950 C C . VAL A 1 123 ? -7.478 6.748 -3.415 1.00 98.50 123 VAL A C 1
ATOM 952 O O . VAL A 1 123 ? -8.662 6.868 -3.724 1.00 98.50 123 VAL A O 1
ATOM 955 N N . ILE A 1 124 ? -7.036 5.897 -2.489 1.00 98.25 124 ILE A N 1
ATOM 956 C CA . ILE A 1 124 ? -7.883 5.017 -1.675 1.00 98.25 124 ILE A CA 1
ATOM 957 C C . ILE A 1 124 ? -8.018 5.638 -0.282 1.00 98.25 124 ILE A C 1
ATOM 959 O O . ILE A 1 124 ? -7.024 5.974 0.372 1.00 98.25 124 ILE A O 1
ATOM 963 N N . ASN A 1 125 ? -9.254 5.853 0.154 1.00 96.88 125 ASN A N 1
ATOM 964 C CA . ASN A 1 125 ? -9.574 6.595 1.369 1.00 96.88 125 ASN A CA 1
ATOM 965 C C . ASN A 1 125 ? -9.530 5.716 2.632 1.00 96.88 125 ASN A C 1
ATOM 967 O O . ASN A 1 125 ? -9.503 4.492 2.562 1.00 96.88 125 ASN A O 1
ATOM 971 N N . ARG A 1 126 ? -9.563 6.351 3.811 1.00 96.25 126 ARG A N 1
ATOM 972 C CA . ARG A 1 126 ? -9.514 5.670 5.115 1.00 96.25 126 ARG A CA 1
ATOM 973 C C . ARG A 1 126 ? -10.511 4.509 5.251 1.00 96.25 126 ARG A C 1
ATOM 975 O O . ARG A 1 126 ? -10.116 3.446 5.713 1.00 96.25 126 ARG A O 1
ATOM 982 N N . THR A 1 127 ? -11.773 4.708 4.877 1.00 95.44 127 THR A N 1
ATOM 983 C CA . THR A 1 127 ? -12.828 3.692 5.028 1.00 95.44 127 THR A CA 1
ATOM 984 C C . THR A 1 127 ? -12.549 2.480 4.144 1.00 95.44 127 THR A C 1
ATOM 986 O O . THR A 1 127 ? -12.607 1.356 4.624 1.00 95.44 127 THR A O 1
ATOM 989 N N . GLU A 1 128 ? -12.151 2.700 2.891 1.00 95.56 128 GLU A N 1
ATOM 990 C CA . GLU A 1 128 ? -11.764 1.630 1.959 1.00 95.56 128 GLU A CA 1
ATOM 991 C C . GLU A 1 128 ? -10.540 0.842 2.458 1.00 95.56 128 GLU A C 1
ATOM 993 O O . GLU A 1 128 ? -10.475 -0.380 2.315 1.00 95.56 128 GLU A O 1
ATOM 998 N N . LEU A 1 129 ? -9.579 1.531 3.085 1.00 97.31 129 LEU A N 1
ATOM 999 C CA . LEU A 1 129 ? -8.421 0.892 3.711 1.00 97.31 129 LEU A CA 1
ATOM 1000 C C . LEU A 1 129 ? -8.823 0.019 4.907 1.00 97.31 129 LEU A C 1
ATOM 1002 O O . LEU A 1 129 ? -8.325 -1.098 5.018 1.00 97.31 129 LEU A O 1
ATOM 1006 N N . GLN A 1 130 ? -9.707 0.515 5.782 1.00 95.81 130 GLN A N 1
ATOM 1007 C CA . GLN A 1 130 ? -10.182 -0.205 6.971 1.00 95.81 130 GLN A CA 1
ATOM 1008 C C . GLN A 1 130 ? -11.050 -1.418 6.627 1.00 95.81 130 GLN A C 1
ATOM 1010 O O . GLN A 1 130 ? -10.953 -2.433 7.315 1.00 95.81 130 GLN A O 1
ATOM 1015 N N . GLU A 1 131 ? -11.893 -1.302 5.599 1.00 93.75 131 GLU A N 1
ATOM 1016 C CA . GLU A 1 131 ? -12.868 -2.333 5.238 1.00 93.75 131 GLU A CA 1
ATOM 1017 C C . GLU A 1 131 ? -12.291 -3.426 4.349 1.00 93.75 131 GLU A C 1
ATOM 1019 O O . GLU A 1 131 ? -12.688 -4.577 4.506 1.00 93.75 131 GLU A O 1
ATOM 1024 N N . ILE A 1 132 ? -11.394 -3.075 3.419 1.00 94.50 132 ILE A N 1
ATOM 1025 C CA . ILE A 1 132 ? -11.006 -3.972 2.326 1.00 94.50 132 ILE A CA 1
ATOM 1026 C C . ILE A 1 132 ? -9.494 -4.096 2.186 1.00 94.50 132 ILE A C 1
ATOM 1028 O O . ILE A 1 132 ? -8.955 -5.177 2.407 1.00 94.50 132 ILE A O 1
ATOM 1032 N N . LEU A 1 133 ? -8.781 -3.023 1.815 1.00 96.56 133 LEU A N 1
ATOM 1033 C CA . LEU A 1 133 ? -7.411 -3.185 1.311 1.00 96.56 133 LEU A CA 1
ATOM 1034 C C . LEU A 1 133 ? -6.436 -3.697 2.381 1.00 96.56 133 LEU A C 1
ATOM 1036 O O . LEU A 1 133 ? -5.663 -4.618 2.120 1.00 96.56 133 LEU A O 1
ATOM 1040 N N . PHE A 1 134 ? -6.457 -3.124 3.587 1.00 97.38 134 PHE A N 1
ATOM 1041 C CA . PHE A 1 134 ? -5.590 -3.609 4.662 1.00 97.38 134 PHE A CA 1
ATOM 1042 C C . PHE A 1 134 ? -6.031 -4.979 5.200 1.00 97.38 134 PHE A C 1
ATOM 1044 O O . PHE A 1 134 ? -5.151 -5.829 5.356 1.00 97.38 134 PHE A O 1
ATOM 1051 N N . PRO A 1 135 ? -7.335 -5.253 5.431 1.00 95.38 135 PRO A N 1
ATOM 1052 C CA . PRO A 1 135 ? -7.805 -6.608 5.719 1.00 95.38 135 PRO A CA 1
ATOM 1053 C C . PRO A 1 135 ? -7.332 -7.646 4.701 1.00 95.38 135 PRO A C 1
ATOM 1055 O O . PRO A 1 135 ? -6.858 -8.702 5.107 1.00 95.38 135 PRO A O 1
ATOM 1058 N N . LEU A 1 136 ? -7.379 -7.341 3.399 1.00 94.88 136 LEU A N 1
ATOM 1059 C CA . LEU A 1 136 ? -6.924 -8.243 2.338 1.00 94.88 136 LEU A CA 1
ATOM 1060 C C . LEU A 1 136 ? -5.442 -8.586 2.454 1.00 94.88 136 LEU A C 1
ATOM 1062 O O . LEU A 1 136 ? -5.073 -9.756 2.343 1.00 94.88 136 LEU A O 1
ATOM 1066 N N . PHE A 1 137 ? -4.594 -7.585 2.690 1.00 96.31 137 PHE A N 1
ATOM 1067 C CA . PHE A 1 137 ? -3.164 -7.800 2.899 1.00 96.31 137 PHE A CA 1
ATOM 1068 C C . PHE A 1 137 ? -2.892 -8.639 4.150 1.00 96.31 137 PHE A C 1
ATOM 1070 O O . PHE A 1 137 ? -2.116 -9.591 4.086 1.00 96.31 137 PHE A O 1
ATOM 1077 N N . ILE A 1 138 ? -3.585 -8.368 5.259 1.00 95.00 138 ILE A N 1
ATOM 1078 C CA . ILE A 1 138 ? -3.458 -9.150 6.498 1.00 95.00 138 ILE A CA 1
ATOM 1079 C C . ILE A 1 138 ? -3.923 -10.594 6.296 1.00 95.00 138 ILE A C 1
ATOM 1081 O O . ILE A 1 138 ? -3.180 -11.519 6.625 1.00 95.00 138 ILE A O 1
ATOM 1085 N N . HIS A 1 139 ? -5.098 -10.789 5.700 1.00 92.50 139 HIS A N 1
ATOM 1086 C CA . HIS A 1 139 ? -5.678 -12.101 5.420 1.00 92.50 139 HIS A CA 1
ATOM 1087 C C . HIS A 1 139 ? -4.749 -12.961 4.549 1.00 92.50 139 HIS A C 1
ATOM 1089 O O . HIS A 1 139 ? -4.501 -14.126 4.850 1.00 92.50 139 HIS A O 1
ATOM 1095 N N . ASN A 1 140 ? -4.158 -12.364 3.510 1.00 92.56 140 ASN A N 1
ATOM 1096 C CA . ASN A 1 140 ? -3.265 -13.057 2.580 1.00 92.56 140 ASN A CA 1
ATOM 1097 C C . ASN A 1 140 ? -1.796 -13.102 3.034 1.00 92.56 140 ASN A C 1
ATOM 1099 O O . ASN A 1 140 ? -0.953 -13.618 2.301 1.00 92.56 140 ASN A O 1
ATOM 1103 N N . LYS A 1 141 ? -1.471 -12.568 4.221 1.00 94.69 141 LYS A N 1
ATOM 1104 C CA . LYS A 1 141 ? -0.092 -12.433 4.730 1.00 94.69 141 LYS A CA 1
ATOM 1105 C C . LYS A 1 141 ? 0.837 -11.708 3.742 1.00 94.69 141 LYS A C 1
ATOM 1107 O O . LYS A 1 141 ? 2.009 -12.056 3.610 1.00 94.69 141 LYS A O 1
ATOM 1112 N N . ILE A 1 142 ? 0.302 -10.704 3.051 1.00 95.56 142 ILE A N 1
ATOM 1113 C CA . ILE A 1 142 ? 1.028 -9.837 2.120 1.00 95.56 142 ILE A CA 1
ATOM 1114 C C . ILE A 1 142 ? 1.417 -8.564 2.859 1.00 95.56 142 ILE A C 1
ATOM 1116 O O . ILE A 1 142 ? 0.595 -7.936 3.524 1.00 95.56 142 ILE A O 1
ATOM 1120 N N . PHE A 1 143 ? 2.680 -8.178 2.737 1.00 94.88 143 PHE A N 1
ATOM 1121 C CA . PHE A 1 143 ? 3.223 -7.002 3.398 1.00 94.88 143 PHE A CA 1
ATOM 1122 C C . PHE A 1 143 ? 4.292 -6.336 2.542 1.00 94.88 143 PHE A C 1
ATOM 1124 O O . PHE A 1 143 ? 4.874 -6.945 1.645 1.00 94.88 143 PHE A O 1
ATOM 1131 N N . PHE A 1 144 ? 4.535 -5.065 2.840 1.00 95.81 144 PHE A N 1
ATOM 1132 C CA . PHE A 1 144 ? 5.543 -4.257 2.168 1.00 95.81 144 PHE A CA 1
ATOM 1133 C C . PHE A 1 144 ? 6.952 -4.720 2.528 1.00 95.81 144 PHE A C 1
ATOM 1135 O O . PHE A 1 144 ? 7.198 -5.173 3.646 1.00 95.81 144 PHE A O 1
ATOM 1142 N N . LEU A 1 145 ? 7.883 -4.591 1.588 1.00 93.44 145 LEU A N 1
ATOM 1143 C CA . LEU A 1 145 ? 9.276 -5.010 1.755 1.00 93.44 145 LEU A CA 1
ATOM 1144 C C . LEU A 1 145 ? 10.235 -3.823 1.884 1.00 93.44 145 LEU A C 1
ATOM 1146 O O . LEU A 1 145 ? 11.394 -4.009 2.256 1.00 93.44 145 LEU A O 1
ATOM 1150 N N . THR A 1 146 ? 9.776 -2.600 1.603 1.00 90.38 146 THR A N 1
ATOM 1151 C CA . THR A 1 146 ? 10.585 -1.392 1.802 1.00 90.38 146 THR A CA 1
ATOM 1152 C C . THR A 1 146 ? 10.332 -0.774 3.175 1.00 90.38 146 THR A C 1
ATOM 1154 O O . THR A 1 146 ? 9.192 -0.670 3.626 1.00 90.38 146 THR A O 1
ATOM 1157 N N . GLU A 1 147 ? 11.397 -0.322 3.841 1.00 90.56 147 GLU A N 1
ATOM 1158 C CA . GLU A 1 147 ? 11.336 0.208 5.212 1.00 90.56 147 GLU A CA 1
ATOM 1159 C C . GLU A 1 147 ? 10.311 1.342 5.354 1.00 90.56 147 GLU A C 1
ATOM 1161 O O . GLU A 1 147 ? 9.504 1.352 6.281 1.00 90.56 147 GLU A O 1
ATOM 1166 N N . THR A 1 148 ? 10.277 2.268 4.392 1.00 92.12 148 THR A N 1
ATOM 1167 C CA . THR A 1 148 ? 9.329 3.385 4.404 1.00 92.12 148 THR A CA 1
ATOM 1168 C C . THR A 1 148 ? 7.878 2.913 4.383 1.00 92.12 148 THR A C 1
ATOM 1170 O O . THR A 1 148 ? 7.084 3.370 5.203 1.00 92.12 148 THR A O 1
ATOM 1173 N N . ARG A 1 149 ? 7.509 2.004 3.471 1.00 95.50 149 ARG A N 1
ATOM 1174 C CA . ARG A 1 149 ? 6.118 1.538 3.360 1.00 95.50 149 ARG A CA 1
ATOM 1175 C C . ARG A 1 149 ? 5.738 0.606 4.506 1.00 95.50 149 ARG A C 1
ATOM 1177 O O . ARG A 1 149 ? 4.608 0.698 4.974 1.00 95.50 149 ARG A O 1
ATOM 1184 N N . ILE A 1 150 ? 6.674 -0.197 5.021 1.00 95.75 150 ILE A N 1
ATOM 1185 C CA . ILE A 1 150 ? 6.493 -0.966 6.263 1.00 95.75 150 ILE A CA 1
ATOM 1186 C C . ILE A 1 150 ? 6.105 -0.021 7.405 1.00 95.75 150 ILE A C 1
ATOM 1188 O O . ILE A 1 150 ? 5.060 -0.206 8.027 1.00 95.75 150 ILE A O 1
ATOM 1192 N N . ASN A 1 151 ? 6.894 1.031 7.636 1.00 95.62 151 ASN A N 1
ATOM 1193 C CA . ASN A 1 151 ? 6.652 1.981 8.722 1.00 95.62 151 ASN A CA 1
ATOM 1194 C C . ASN A 1 151 ? 5.315 2.717 8.551 1.00 95.62 151 ASN A C 1
ATOM 1196 O O . ASN A 1 151 ? 4.547 2.830 9.506 1.00 95.62 151 ASN A O 1
ATOM 1200 N N . GLN A 1 152 ? 4.999 3.174 7.334 1.00 97.19 152 GLN A N 1
ATOM 1201 C CA . GLN A 1 152 ? 3.726 3.846 7.058 1.00 97.19 152 GLN A CA 1
ATOM 1202 C C . GLN A 1 152 ? 2.520 2.914 7.256 1.00 97.19 152 GLN A C 1
ATOM 1204 O O . GLN A 1 152 ? 1.511 3.329 7.827 1.00 97.19 152 GLN A O 1
ATOM 1209 N N . PHE A 1 153 ? 2.615 1.659 6.809 1.00 98.00 153 PHE A N 1
ATOM 1210 C CA . PHE A 1 153 ? 1.556 0.666 6.975 1.00 98.00 153 PHE A CA 1
ATOM 1211 C C . PHE A 1 153 ? 1.344 0.294 8.437 1.00 98.00 153 PHE A C 1
ATOM 1213 O O . PHE A 1 153 ? 0.210 0.344 8.912 1.00 98.00 153 PHE A O 1
ATOM 1220 N N . ASN A 1 154 ? 2.420 -0.017 9.165 1.00 97.62 154 ASN A N 1
ATOM 1221 C CA . ASN A 1 154 ? 2.342 -0.342 10.586 1.00 97.62 154 ASN A CA 1
ATOM 1222 C C . ASN A 1 154 ? 1.693 0.805 11.365 1.00 97.62 154 ASN A C 1
ATOM 1224 O O . ASN A 1 154 ? 0.792 0.571 12.169 1.00 97.62 154 ASN A O 1
ATOM 1228 N N . LEU A 1 155 ? 2.084 2.049 11.069 1.00 97.88 155 LEU A N 1
ATOM 1229 C CA . LEU A 1 155 ? 1.534 3.229 11.728 1.00 97.88 155 LEU A CA 1
ATOM 1230 C C . LEU A 1 155 ? 0.056 3.428 11.413 1.00 97.88 155 LEU A C 1
ATOM 1232 O O . LEU A 1 155 ? -0.736 3.682 12.321 1.00 97.88 155 LEU A O 1
ATOM 1236 N N . ALA A 1 156 ? -0.337 3.262 10.150 1.00 98.12 156 ALA A N 1
ATOM 1237 C CA . ALA A 1 156 ? -1.735 3.344 9.763 1.00 98.12 156 ALA A CA 1
ATOM 1238 C C . ALA A 1 156 ? -2.565 2.273 10.483 1.00 98.12 156 ALA A C 1
ATOM 1240 O O . ALA A 1 156 ? -3.552 2.609 11.130 1.00 98.12 156 ALA A O 1
ATOM 1241 N N . VAL A 1 157 ? -2.150 1.004 10.445 1.00 97.75 157 VAL A N 1
ATOM 1242 C CA . VAL A 1 157 ? -2.865 -0.092 11.117 1.00 97.75 157 VAL A CA 1
ATOM 1243 C C . VAL A 1 157 ? -2.950 0.141 12.626 1.00 97.75 157 VAL A C 1
ATOM 1245 O O . VAL A 1 157 ? -4.014 -0.074 13.203 1.00 97.75 157 VAL A O 1
ATOM 1248 N N . TYR A 1 158 ? -1.881 0.627 13.262 1.00 97.62 158 TYR A N 1
ATOM 1249 C CA . TYR A 1 158 ? -1.878 0.951 14.688 1.00 97.62 158 TYR A CA 1
ATOM 1250 C C . TYR A 1 158 ? -2.901 2.042 15.036 1.00 97.62 158 TYR A C 1
ATOM 1252 O O . TYR A 1 158 ? -3.714 1.854 15.940 1.00 97.62 158 TYR A O 1
ATOM 1260 N N . ILE A 1 159 ? -2.909 3.154 14.293 1.00 97.88 159 ILE A N 1
ATOM 1261 C CA . ILE A 1 159 ? -3.868 4.255 14.485 1.00 97.88 159 ILE A CA 1
ATOM 1262 C C . ILE A 1 159 ? -5.307 3.761 14.322 1.00 97.88 159 ILE A C 1
ATOM 1264 O O . ILE A 1 159 ? -6.180 4.130 15.106 1.00 97.88 159 ILE A O 1
ATOM 1268 N N . LEU A 1 160 ? -5.554 2.935 13.303 1.00 97.12 160 LEU A N 1
ATOM 1269 C CA . LEU A 1 160 ? -6.880 2.402 13.007 1.00 97.12 160 LEU A CA 1
ATOM 1270 C C . LEU A 1 160 ? -7.363 1.463 14.120 1.00 97.12 160 LEU A C 1
ATOM 1272 O O . LEU A 1 160 ? -8.455 1.672 14.643 1.00 97.12 160 LEU A O 1
ATOM 1276 N N . LYS A 1 161 ? -6.542 0.485 14.529 1.00 96.31 161 LYS A N 1
ATOM 1277 C CA . LYS A 1 161 ? -6.887 -0.491 15.578 1.00 96.31 161 LYS A CA 1
ATOM 1278 C C . LYS A 1 161 ? -7.163 0.156 16.933 1.00 96.31 161 LYS A C 1
ATOM 1280 O O . LYS A 1 161 ? -8.071 -0.280 17.625 1.00 96.31 161 LYS A O 1
ATOM 1285 N N . ASN A 1 162 ? -6.402 1.189 17.289 1.00 96.31 162 ASN A N 1
ATOM 1286 C CA . ASN A 1 162 ? -6.526 1.874 18.579 1.00 96.31 162 ASN A CA 1
ATOM 1287 C C . ASN A 1 162 ? -7.479 3.081 18.540 1.00 96.31 162 ASN A C 1
ATOM 1289 O O . ASN A 1 162 ? -7.533 3.842 19.499 1.00 96.31 162 ASN A O 1
ATOM 1293 N N . ASN A 1 163 ? -8.201 3.288 17.430 1.00 95.50 163 ASN A N 1
ATOM 1294 C CA . ASN A 1 163 ? -9.132 4.406 17.247 1.00 95.50 163 ASN A CA 1
ATOM 1295 C C . ASN A 1 163 ? -8.516 5.781 17.585 1.00 95.50 163 ASN A C 1
ATOM 1297 O O . ASN A 1 163 ? -9.179 6.648 18.154 1.00 95.50 163 ASN A O 1
ATOM 1301 N N . ILE A 1 164 ? -7.241 5.992 17.232 1.00 96.62 164 ILE A N 1
ATOM 1302 C CA . ILE A 1 164 ? -6.542 7.254 17.506 1.00 96.62 164 ILE A CA 1
ATOM 1303 C C . ILE A 1 164 ? -7.082 8.326 16.559 1.00 96.62 164 ILE A C 1
ATOM 1305 O O . ILE A 1 164 ? -7.095 8.152 15.332 1.00 96.62 164 ILE A O 1
ATOM 1309 N N . LYS A 1 165 ? -7.544 9.446 17.126 1.00 95.19 165 LYS A N 1
ATOM 1310 C CA . LYS A 1 165 ? -8.225 10.512 16.370 1.00 95.19 165 LYS A CA 1
ATOM 1311 C C . LYS A 1 165 ? -7.371 11.763 16.251 1.00 95.19 165 LYS A C 1
ATOM 1313 O O . LYS A 1 165 ? -7.428 12.420 15.204 1.00 95.19 165 LYS A O 1
ATOM 1318 N N . LYS A 1 166 ? -6.596 12.111 17.283 1.00 97.44 166 LYS A N 1
ATOM 1319 C CA . LYS A 1 166 ? -5.743 13.305 17.285 1.00 97.44 166 LYS A CA 1
ATOM 1320 C C . LYS A 1 166 ? -4.317 12.955 16.899 1.00 97.44 166 LYS A C 1
ATOM 1322 O O . LYS A 1 166 ? -3.772 11.942 17.306 1.00 97.44 166 LYS A O 1
ATOM 1327 N N . PHE A 1 167 ? -3.698 13.824 16.109 1.00 96.12 167 PHE A N 1
ATOM 1328 C CA . PHE A 1 167 ? -2.342 13.592 15.608 1.00 96.12 167 PHE A CA 1
ATOM 1329 C C . PHE A 1 167 ? -1.291 13.572 16.728 1.00 96.12 167 PHE A C 1
ATOM 1331 O O . PHE A 1 167 ? -0.292 12.877 16.621 1.00 96.12 167 PHE A O 1
ATOM 1338 N N . GLU A 1 168 ? -1.530 14.313 17.809 1.00 96.12 168 GLU A N 1
ATOM 1339 C CA . GLU A 1 168 ? -0.639 14.384 18.977 1.00 96.12 168 GLU A CA 1
ATOM 1340 C C . GLU A 1 168 ? -0.667 13.113 19.839 1.00 96.12 168 GLU A C 1
ATOM 1342 O O . GLU A 1 168 ? 0.263 12.874 20.597 1.00 96.12 168 GLU A O 1
ATOM 1347 N N . GLU A 1 169 ? -1.691 12.270 19.686 1.00 96.81 169 GLU A N 1
ATOM 1348 C CA . GLU A 1 169 ? -1.813 10.978 20.376 1.00 96.81 169 GLU A CA 1
ATOM 1349 C C . GLU A 1 169 ? -1.021 9.861 19.667 1.00 96.81 169 GLU A C 1
ATOM 1351 O O . GLU A 1 169 ? -1.003 8.719 20.127 1.00 96.81 169 GLU A O 1
ATOM 1356 N N . ILE A 1 170 ? -0.387 10.153 18.524 1.00 95.56 170 ILE A N 1
ATOM 1357 C CA . ILE A 1 170 ? 0.409 9.170 17.787 1.00 95.56 170 ILE A CA 1
ATOM 1358 C C . ILE A 1 170 ? 1.705 8.882 18.566 1.00 95.56 170 ILE A C 1
ATOM 1360 O O . ILE A 1 170 ? 2.488 9.806 18.797 1.00 95.56 170 ILE A O 1
ATOM 1364 N N . PRO A 1 171 ? 1.986 7.618 18.933 1.00 93.62 171 PRO A N 1
ATOM 1365 C CA . PRO A 1 171 ? 3.208 7.282 19.653 1.00 93.62 171 PRO A CA 1
ATOM 1366 C C . PRO A 1 171 ? 4.448 7.415 18.763 1.00 93.62 171 PRO A C 1
ATOM 1368 O O . PRO A 1 171 ? 4.393 7.269 17.542 1.00 93.62 171 PRO A O 1
ATOM 1371 N N . SER A 1 172 ? 5.603 7.623 19.397 1.00 88.69 172 SER A N 1
ATOM 1372 C CA . SER A 1 172 ? 6.901 7.718 18.716 1.00 88.69 172 SER A CA 1
ATOM 1373 C C . SER A 1 172 ? 7.423 6.375 18.196 1.00 88.69 172 SER A C 1
ATOM 1375 O O . SER A 1 172 ? 8.238 6.349 17.273 1.00 88.69 172 SER A O 1
ATOM 1377 N N . LYS A 1 173 ? 6.965 5.259 18.775 1.00 89.81 173 LYS A N 1
ATOM 1378 C CA . LYS A 1 173 ? 7.353 3.898 18.398 1.00 89.81 173 LYS A CA 1
ATOM 1379 C C . LYS A 1 173 ? 6.139 2.977 18.418 1.00 89.81 173 LYS A C 1
ATOM 1381 O O . LYS A 1 173 ? 5.286 3.087 19.293 1.00 89.81 173 LYS A O 1
ATOM 1386 N N . ILE A 1 174 ? 6.102 2.064 17.457 1.00 93.50 174 ILE A N 1
ATOM 1387 C CA . ILE A 1 174 ? 5.068 1.043 17.298 1.00 93.50 174 ILE A CA 1
ATOM 1388 C C . ILE A 1 174 ? 5.714 -0.278 16.894 1.00 93.50 174 ILE A C 1
ATOM 1390 O O . ILE A 1 174 ? 6.800 -0.287 16.308 1.00 93.50 174 ILE A O 1
ATOM 1394 N N . ASP A 1 175 ? 5.019 -1.375 17.169 1.00 91.06 175 ASP A N 1
ATOM 1395 C CA . ASP A 1 175 ? 5.441 -2.702 16.739 1.00 91.06 175 ASP A CA 1
ATOM 1396 C C . ASP A 1 175 ? 5.034 -2.991 15.291 1.00 91.06 175 ASP A C 1
ATOM 1398 O O . ASP A 1 175 ? 4.086 -2.418 14.741 1.00 91.06 175 ASP A O 1
ATOM 1402 N N . ASN A 1 176 ? 5.762 -3.914 14.664 1.00 91.62 176 ASN A N 1
ATOM 1403 C CA . ASN A 1 176 ? 5.451 -4.360 13.314 1.00 91.62 176 ASN A CA 1
ATOM 1404 C C . ASN A 1 176 ? 4.191 -5.232 13.308 1.00 91.62 176 ASN A C 1
ATOM 1406 O O . ASN A 1 176 ? 4.047 -6.137 14.127 1.00 91.62 176 ASN A O 1
ATOM 1410 N N . VAL A 1 177 ? 3.319 -5.022 12.318 1.00 92.94 177 VAL A N 1
ATOM 1411 C CA . VAL A 1 177 ? 2.123 -5.861 12.120 1.00 92.94 177 VAL A CA 1
ATOM 1412 C C . VAL A 1 177 ? 2.506 -7.289 11.719 1.00 92.94 177 VAL A C 1
ATOM 1414 O O . VAL A 1 177 ? 1.819 -8.239 12.086 1.00 92.94 177 VAL A O 1
ATOM 1417 N N . PHE A 1 178 ? 3.612 -7.443 10.988 1.00 92.62 178 PHE A N 1
ATOM 1418 C CA . PHE A 1 178 ? 4.134 -8.728 10.532 1.00 92.62 178 PHE A CA 1
ATOM 1419 C C . PHE A 1 178 ? 5.556 -8.955 11.039 1.00 92.62 178 PHE A C 1
ATOM 1421 O O . PHE A 1 178 ? 6.365 -8.024 11.095 1.00 92.62 178 PHE A O 1
ATOM 1428 N N . LYS A 1 179 ? 5.895 -10.217 11.329 1.00 92.00 179 LYS A N 1
ATOM 1429 C CA . LYS A 1 179 ? 7.292 -10.615 11.516 1.00 92.00 179 LYS A CA 1
ATOM 1430 C C . LYS A 1 179 ? 7.983 -10.593 10.152 1.00 92.00 179 LYS A C 1
ATOM 1432 O O . LYS A 1 179 ? 7.637 -11.372 9.267 1.00 92.00 179 LYS A O 1
ATOM 1437 N N . LEU A 1 180 ? 8.943 -9.689 9.993 1.00 90.44 180 LEU A N 1
ATOM 1438 C CA . LEU A 1 180 ? 9.736 -9.591 8.773 1.00 90.44 180 LEU A CA 1
ATOM 1439 C C . LEU A 1 180 ? 10.813 -10.684 8.743 1.00 90.44 180 LEU A C 1
ATOM 1441 O O . LEU A 1 180 ? 11.326 -11.048 9.806 1.00 90.44 180 LEU A O 1
ATOM 1445 N N . PRO A 1 181 ? 11.199 -11.171 7.552 1.00 91.06 181 PRO A N 1
ATOM 1446 C CA . PRO A 1 181 ? 12.333 -12.071 7.434 1.00 91.06 181 PRO A CA 1
ATOM 1447 C C . PRO A 1 181 ? 13.636 -11.427 7.926 1.00 91.06 181 PRO A C 1
ATOM 1449 O O . PRO A 1 181 ? 13.887 -10.234 7.707 1.00 91.06 181 PRO A O 1
ATOM 1452 N N . GLU A 1 182 ? 14.462 -12.232 8.594 1.00 87.94 182 GLU A N 1
ATOM 1453 C CA . GLU A 1 182 ? 15.693 -11.784 9.258 1.00 87.94 182 GLU A CA 1
ATOM 1454 C C . GLU A 1 182 ? 16.845 -11.636 8.260 1.00 87.94 182 GLU A C 1
ATOM 1456 O O . GLU A 1 182 ? 17.649 -10.706 8.369 1.00 87.94 182 GLU A O 1
ATOM 1461 N N . ASN A 1 183 ? 16.886 -12.497 7.237 1.00 86.56 183 ASN A N 1
ATOM 1462 C CA . ASN A 1 183 ? 17.920 -12.477 6.211 1.00 86.56 183 ASN A CA 1
ATOM 1463 C C . ASN A 1 183 ? 17.346 -12.209 4.798 1.00 86.56 183 ASN A C 1
ATOM 1465 O O . ASN A 1 183 ? 16.169 -12.462 4.539 1.00 86.56 183 ASN A O 1
ATOM 1469 N N . PRO A 1 184 ? 18.165 -11.697 3.858 1.00 82.38 184 PRO A N 1
ATOM 1470 C CA . PRO A 1 184 ? 17.742 -11.383 2.489 1.00 82.38 184 PRO A CA 1
ATOM 1471 C C . PRO A 1 184 ? 17.210 -12.561 1.671 1.00 82.38 184 PRO A C 1
ATOM 1473 O O . PRO A 1 184 ? 16.412 -12.355 0.760 1.00 82.38 184 PRO A O 1
ATOM 1476 N N . PHE A 1 185 ? 17.690 -13.778 1.930 1.00 82.88 185 PHE A N 1
ATOM 1477 C CA . PHE A 1 185 ? 17.282 -14.967 1.186 1.00 82.88 185 PHE A CA 1
ATOM 1478 C C . PHE A 1 185 ? 15.847 -15.350 1.536 1.00 82.88 185 PHE A C 1
ATOM 1480 O O . PHE A 1 185 ? 15.053 -15.611 0.635 1.00 82.88 185 PHE A O 1
ATOM 1487 N N . ASP A 1 186 ? 15.465 -15.238 2.804 1.00 89.69 186 ASP A N 1
ATOM 1488 C CA . ASP A 1 186 ? 14.109 -15.539 3.262 1.00 89.69 186 ASP A CA 1
ATOM 1489 C C . ASP A 1 186 ? 13.042 -14.651 2.601 1.00 89.69 186 ASP A C 1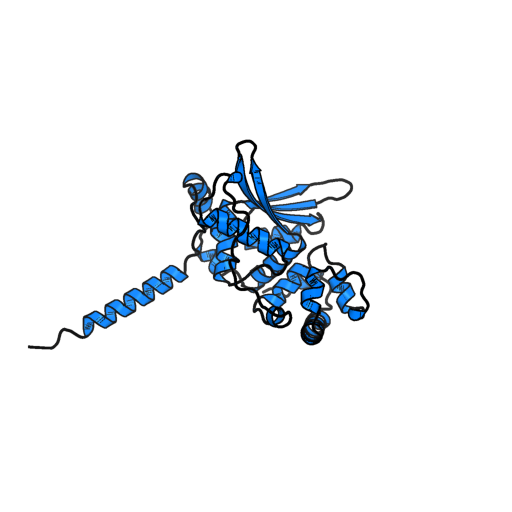
ATOM 1491 O O . ASP A 1 186 ? 11.932 -15.111 2.342 1.00 89.69 186 ASP A O 1
ATOM 1495 N N . TYR A 1 187 ? 13.368 -13.399 2.249 1.00 87.81 187 TYR A N 1
ATOM 1496 C CA . TYR A 1 187 ? 12.452 -12.550 1.468 1.00 87.81 187 TYR A CA 1
ATOM 1497 C C . TYR A 1 187 ? 12.105 -13.181 0.119 1.00 87.81 187 TYR A C 1
ATOM 1499 O O . TYR A 1 187 ? 10.972 -13.077 -0.345 1.00 87.81 187 TYR A O 1
ATOM 1507 N N . THR A 1 188 ? 13.065 -13.865 -0.503 1.00 86.81 188 THR A N 1
ATOM 1508 C CA . THR A 1 188 ? 12.879 -14.499 -1.812 1.00 86.81 188 THR A CA 1
ATOM 1509 C C . THR A 1 188 ? 11.994 -15.748 -1.762 1.00 86.81 188 THR A C 1
ATOM 1511 O O . THR A 1 188 ? 11.473 -16.176 -2.799 1.00 86.81 188 THR A O 1
ATOM 1514 N N . LEU A 1 189 ? 11.803 -16.295 -0.556 1.00 90.75 189 LEU A N 1
ATOM 1515 C CA . LEU A 1 189 ? 10.961 -17.453 -0.265 1.00 90.75 189 LEU A CA 1
ATOM 1516 C C . LEU A 1 189 ? 9.504 -17.073 0.042 1.00 90.75 189 LEU A C 1
ATOM 1518 O O . LEU A 1 189 ? 8.654 -17.960 0.121 1.00 90.75 189 LEU A O 1
ATOM 1522 N N . LEU A 1 190 ? 9.187 -15.781 0.198 1.00 92.62 190 LEU A N 1
ATOM 1523 C CA . LEU A 1 190 ? 7.811 -15.334 0.423 1.00 92.62 190 LEU A CA 1
ATOM 1524 C C . LEU A 1 190 ? 6.932 -15.721 -0.776 1.00 92.62 190 LEU A C 1
ATOM 1526 O O . LEU A 1 190 ? 7.285 -15.472 -1.932 1.00 92.62 190 LEU A O 1
ATOM 1530 N N . SER A 1 191 ? 5.751 -16.282 -0.504 1.00 94.31 191 SER A N 1
ATOM 1531 C CA . SER A 1 191 ? 4.823 -16.775 -1.537 1.00 94.31 191 SER A CA 1
ATOM 1532 C C . SER A 1 191 ? 4.433 -15.699 -2.557 1.00 94.31 191 SER A C 1
ATOM 1534 O O . SER A 1 191 ? 4.275 -15.986 -3.743 1.00 94.31 191 SER A O 1
ATOM 1536 N N . PHE A 1 192 ? 4.341 -14.443 -2.115 1.00 95.00 192 PHE A N 1
ATOM 1537 C CA . PHE A 1 192 ? 3.989 -13.299 -2.952 1.00 95.00 192 PHE A CA 1
ATOM 1538 C C . PHE A 1 192 ? 5.199 -12.606 -3.605 1.00 95.00 192 PHE A C 1
ATOM 1540 O O . PHE A 1 192 ? 5.001 -11.744 -4.462 1.00 95.00 192 PHE A O 1
ATOM 1547 N N . PHE A 1 193 ? 6.444 -12.988 -3.277 1.00 93.25 193 PHE A N 1
ATOM 1548 C CA . PHE A 1 193 ? 7.660 -12.278 -3.704 1.00 93.25 193 PHE A CA 1
ATOM 1549 C C . PHE A 1 193 ? 7.778 -12.140 -5.223 1.00 93.25 193 PHE A C 1
ATOM 1551 O O . PHE A 1 193 ? 8.119 -11.078 -5.739 1.00 93.25 193 PHE A O 1
ATOM 1558 N N . LYS A 1 194 ? 7.459 -13.210 -5.963 1.00 90.06 194 LYS A N 1
ATOM 1559 C CA . LYS A 1 194 ? 7.538 -13.218 -7.433 1.00 90.06 194 LYS A CA 1
ATOM 1560 C C . LYS A 1 194 ? 6.570 -12.237 -8.090 1.00 90.06 194 LYS A C 1
ATOM 1562 O O . LYS A 1 194 ? 6.867 -11.747 -9.173 1.00 90.06 194 LYS A O 1
ATOM 1567 N N . ASN A 1 195 ? 5.429 -11.970 -7.463 1.00 93.00 195 ASN A N 1
ATOM 1568 C CA . ASN A 1 195 ? 4.458 -11.004 -7.969 1.00 93.00 195 ASN A CA 1
ATOM 1569 C C . ASN A 1 195 ? 4.803 -9.597 -7.482 1.00 93.00 195 ASN A C 1
ATOM 1571 O O . ASN A 1 195 ? 4.759 -8.651 -8.263 1.00 93.00 195 ASN A O 1
ATOM 1575 N N . TRP A 1 196 ? 5.259 -9.484 -6.233 1.00 94.44 196 TRP A N 1
ATOM 1576 C CA . TRP A 1 196 ? 5.787 -8.245 -5.673 1.00 94.44 196 TRP A CA 1
ATOM 1577 C C . TRP A 1 196 ? 6.899 -7.657 -6.535 1.00 94.44 196 TRP A C 1
ATOM 1579 O O . TRP A 1 196 ? 6.822 -6.492 -6.909 1.00 94.44 196 TRP A O 1
ATOM 1589 N N . ILE A 1 197 ? 7.882 -8.462 -6.949 1.00 88.62 197 ILE A N 1
ATOM 1590 C CA . ILE A 1 197 ? 8.983 -7.952 -7.773 1.00 88.62 197 ILE A CA 1
ATOM 1591 C C . ILE A 1 197 ? 8.503 -7.453 -9.141 1.00 88.62 197 ILE A C 1
ATOM 1593 O O . ILE A 1 197 ? 9.081 -6.510 -9.671 1.00 88.62 197 ILE A O 1
ATOM 1597 N N . VAL A 1 198 ? 7.437 -8.042 -9.699 1.00 87.19 198 VAL A N 1
ATOM 1598 C CA . VAL A 1 198 ? 6.836 -7.570 -10.956 1.00 87.19 198 VAL A CA 1
ATOM 1599 C C . VAL A 1 198 ? 6.216 -6.192 -10.750 1.00 87.19 198 VAL A C 1
ATOM 1601 O O . VAL A 1 198 ? 6.562 -5.269 -11.477 1.00 87.19 198 VAL A O 1
ATOM 1604 N N . GLY A 1 199 ? 5.368 -6.021 -9.732 1.00 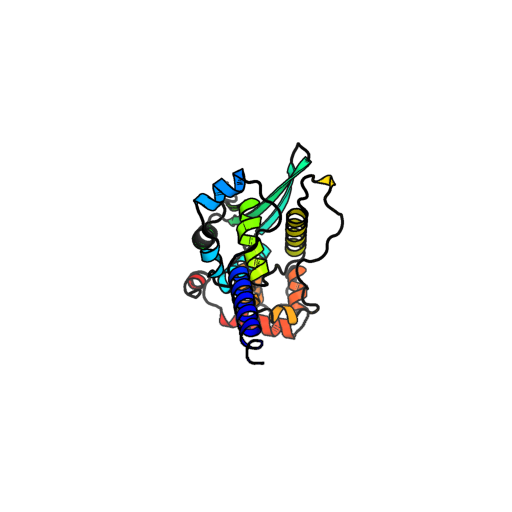90.69 199 GLY A N 1
ATOM 1605 C CA . GLY A 1 199 ? 4.749 -4.720 -9.459 1.00 90.69 199 GLY A CA 1
ATOM 1606 C C . GLY A 1 199 ? 5.762 -3.644 -9.094 1.00 90.69 199 GLY A C 1
ATOM 1607 O O . GLY A 1 199 ? 5.676 -2.515 -9.567 1.00 90.69 199 GLY A O 1
ATOM 1608 N N . PHE A 1 200 ? 6.780 -4.016 -8.324 1.00 88.62 200 PHE A N 1
ATOM 1609 C CA . PHE A 1 200 ? 7.872 -3.123 -7.969 1.00 88.62 200 PHE A CA 1
ATOM 1610 C C . PHE A 1 200 ? 8.682 -2.688 -9.197 1.00 88.62 200 PHE A C 1
ATOM 1612 O O . PHE A 1 200 ? 9.031 -1.518 -9.320 1.00 88.62 200 PHE A O 1
ATOM 1619 N N . ALA A 1 201 ? 8.943 -3.597 -10.140 1.00 82.44 201 ALA A N 1
ATOM 1620 C CA . ALA A 1 201 ? 9.631 -3.278 -11.391 1.00 82.44 201 ALA A CA 1
ATOM 1621 C C . ALA A 1 201 ? 8.786 -2.430 -12.356 1.00 82.44 201 ALA A C 1
ATOM 1623 O O . ALA A 1 201 ? 9.353 -1.690 -13.151 1.00 82.44 201 ALA A O 1
ATOM 1624 N N . CYS A 1 202 ? 7.454 -2.522 -12.285 1.00 81.12 202 CYS A N 1
ATOM 1625 C CA . CYS A 1 202 ? 6.542 -1.661 -13.042 1.00 81.12 202 CYS A CA 1
ATOM 1626 C C . CYS A 1 202 ? 6.502 -0.216 -12.523 1.00 81.12 202 CYS A C 1
ATOM 1628 O O . CYS A 1 202 ? 5.941 0.641 -13.196 1.00 81.12 202 CYS A O 1
ATOM 1630 N N . SER A 1 203 ? 7.073 0.065 -11.349 1.00 77.56 203 SER A N 1
ATOM 1631 C CA . SER A 1 203 ? 7.156 1.433 -10.841 1.00 77.56 203 SER A CA 1
ATOM 1632 C C . SER A 1 203 ? 8.236 2.247 -11.569 1.00 77.56 203 SER A C 1
ATOM 1634 O O . SER A 1 203 ? 9.356 1.779 -11.801 1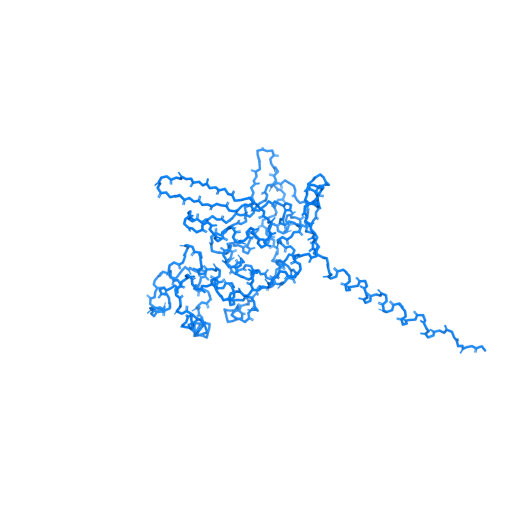.00 77.56 203 SER A O 1
ATOM 1636 N N . ASN A 1 204 ? 7.920 3.501 -11.889 1.00 60.91 204 ASN A N 1
ATOM 1637 C CA . ASN A 1 204 ? 8.789 4.458 -12.583 1.00 60.91 204 ASN A CA 1
ATOM 1638 C C . ASN A 1 204 ? 10.071 4.781 -11.793 1.00 60.91 204 ASN A C 1
ATOM 1640 O O . ASN A 1 204 ? 11.035 5.329 -12.330 1.00 60.91 204 ASN A O 1
ATOM 1644 N N . LEU A 1 205 ? 10.127 4.395 -10.518 1.00 52.16 205 LEU A N 1
ATOM 1645 C CA . LEU A 1 205 ? 11.311 4.491 -9.673 1.00 52.16 205 LEU A CA 1
ATOM 1646 C C . LEU A 1 205 ? 12.445 3.512 -10.033 1.00 52.16 205 LEU A C 1
ATOM 1648 O O . LEU A 1 205 ? 13.544 3.671 -9.487 1.00 52.16 205 LEU A O 1
ATOM 1652 N N . TYR A 1 206 ? 12.237 2.547 -10.944 1.00 51.16 206 TYR A N 1
ATOM 1653 C CA . TYR A 1 206 ? 13.242 1.525 -11.272 1.00 51.16 206 TYR A CA 1
ATOM 1654 C C . TYR A 1 206 ? 13.442 1.222 -12.774 1.00 51.16 206 TYR A C 1
ATOM 1656 O O . TYR A 1 206 ? 13.322 0.063 -13.180 1.00 51.16 206 TYR A O 1
ATOM 1664 N N . PRO A 1 207 ? 13.975 2.164 -13.584 1.00 45.12 207 PRO A N 1
ATOM 1665 C CA . PRO A 1 207 ? 14.689 1.780 -14.815 1.00 45.12 207 PRO A CA 1
ATOM 1666 C C . PRO A 1 207 ? 15.841 0.789 -14.520 1.00 45.12 207 PRO A C 1
ATOM 1668 O O . PRO A 1 207 ? 16.224 -0.034 -15.350 1.00 45.12 207 PRO A O 1
ATOM 1671 N N . GLY A 1 208 ? 16.330 0.798 -13.273 1.00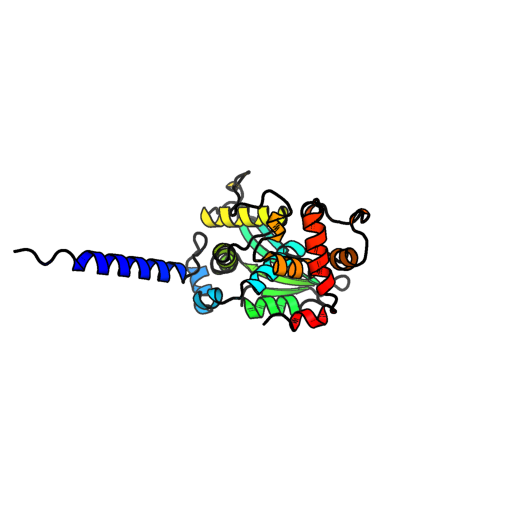 44.41 208 GLY A N 1
ATOM 1672 C CA . GLY A 1 208 ? 17.382 -0.074 -12.775 1.00 44.41 208 GLY A CA 1
ATOM 1673 C C . GLY A 1 208 ? 17.052 -1.568 -12.708 1.00 44.41 208 GLY A C 1
ATOM 1674 O O . GLY A 1 208 ? 17.997 -2.336 -12.722 1.00 44.41 208 GLY A O 1
ATOM 1675 N N . VAL A 1 209 ? 15.793 -2.037 -12.653 1.00 49.44 209 VAL A N 1
ATOM 1676 C CA . VAL A 1 209 ? 15.522 -3.501 -12.622 1.00 49.44 209 VAL A CA 1
ATOM 1677 C C . VAL A 1 209 ? 15.734 -4.133 -14.003 1.00 49.44 209 VAL A C 1
ATOM 1679 O O . VAL A 1 209 ? 16.280 -5.235 -14.108 1.00 49.44 209 VAL A O 1
ATOM 1682 N N . VAL A 1 210 ? 15.383 -3.406 -15.068 1.00 48.09 210 VAL A N 1
ATOM 1683 C CA . VAL A 1 210 ? 15.658 -3.815 -16.453 1.00 48.09 210 VAL A CA 1
ATOM 1684 C C . VAL A 1 210 ? 17.167 -3.766 -16.721 1.00 48.09 210 VAL A C 1
ATOM 1686 O O . VAL A 1 210 ? 17.730 -4.760 -17.185 1.00 48.09 210 VAL A O 1
ATOM 1689 N N . GLU A 1 211 ? 17.853 -2.691 -16.313 1.00 47.75 211 GLU A N 1
ATOM 1690 C CA . GLU A 1 211 ? 19.320 -2.578 -16.416 1.00 47.75 211 GLU A CA 1
ATOM 1691 C C . GLU A 1 211 ? 20.076 -3.587 -15.522 1.00 47.75 211 GLU A C 1
ATOM 1693 O O . GLU A 1 211 ? 21.109 -4.117 -15.930 1.00 47.75 211 GLU A O 1
ATOM 1698 N N . PHE A 1 212 ? 19.546 -3.939 -14.343 1.00 49.69 212 PHE A N 1
ATOM 1699 C CA . PHE A 1 212 ? 20.100 -4.952 -13.426 1.00 49.69 212 PHE A CA 1
ATOM 1700 C C . PHE A 1 212 ? 20.121 -6.353 -14.048 1.00 49.69 212 PHE A C 1
ATOM 1702 O O . PHE A 1 212 ? 20.992 -7.162 -13.728 1.00 49.69 212 PHE A O 1
ATOM 1709 N N . SER A 1 213 ? 19.183 -6.654 -14.952 1.00 49.38 213 SER A N 1
ATOM 1710 C CA . SER A 1 213 ? 19.189 -7.912 -15.707 1.00 49.38 213 SER A CA 1
ATOM 1711 C C . SER A 1 213 ? 20.262 -7.947 -16.808 1.00 49.38 213 SER A C 1
ATOM 1713 O O . SER A 1 213 ? 20.707 -9.033 -17.191 1.00 49.38 213 SER A O 1
ATOM 1715 N N . GLN A 1 214 ? 20.689 -6.773 -17.287 1.00 49.25 214 GLN A N 1
ATOM 1716 C CA . GLN A 1 214 ? 21.584 -6.599 -18.434 1.00 49.25 214 GLN A CA 1
ATOM 1717 C C . GLN A 1 214 ? 23.049 -6.334 -18.034 1.00 49.25 214 GLN A C 1
ATOM 1719 O O . GLN A 1 214 ? 23.949 -6.722 -18.775 1.00 49.25 214 GLN A O 1
ATOM 1724 N N . GLN A 1 215 ? 23.319 -5.741 -16.865 1.00 48.72 215 GLN A N 1
ATOM 1725 C CA . GLN A 1 215 ? 24.675 -5.430 -16.381 1.00 48.72 215 GLN A CA 1
ATOM 1726 C C . GLN A 1 215 ? 25.060 -6.232 -15.127 1.00 48.72 215 GLN A C 1
ATOM 1728 O O . GLN A 1 215 ? 24.201 -6.721 -14.400 1.00 48.72 215 GLN A O 1
ATOM 1733 N N . ASN A 1 216 ? 26.363 -6.389 -14.853 1.00 50.25 216 ASN A N 1
ATOM 1734 C CA . ASN A 1 216 ? 26.859 -7.089 -13.662 1.00 50.25 216 ASN A CA 1
ATOM 1735 C C . ASN A 1 216 ? 26.622 -6.225 -12.396 1.00 50.25 216 ASN A C 1
ATOM 1737 O O . ASN A 1 216 ? 27.271 -5.188 -12.240 1.00 50.25 216 ASN A O 1
ATOM 1741 N N . PRO A 1 217 ? 25.709 -6.587 -11.472 1.00 48.62 217 PRO A N 1
ATOM 1742 C CA . PRO A 1 217 ? 25.251 -5.642 -10.447 1.00 48.62 217 PRO A CA 1
ATOM 1743 C C . PRO A 1 217 ? 26.231 -5.404 -9.301 1.00 48.62 217 PRO A C 1
ATOM 1745 O O . PRO A 1 217 ? 26.090 -4.416 -8.586 1.00 48.62 217 PRO A O 1
ATOM 1748 N N . LEU A 1 218 ? 27.256 -6.253 -9.156 1.00 44.66 218 LEU A N 1
ATOM 1749 C CA . LEU A 1 218 ? 28.348 -6.039 -8.197 1.00 44.66 218 LEU A CA 1
ATOM 1750 C C . LEU A 1 218 ? 29.137 -4.748 -8.482 1.00 44.66 218 LEU A C 1
ATOM 1752 O O . LEU A 1 218 ? 29.800 -4.223 -7.593 1.00 44.66 218 LEU A O 1
ATOM 1756 N N . THR A 1 219 ? 29.023 -4.209 -9.697 1.00 45.16 219 THR A N 1
ATOM 1757 C CA . THR A 1 219 ? 29.632 -2.941 -10.121 1.00 45.16 219 THR A CA 1
ATOM 1758 C C . THR A 1 219 ? 28.621 -1.798 -10.289 1.00 45.16 219 THR A C 1
ATOM 1760 O O . THR A 1 219 ? 29.017 -0.669 -10.580 1.00 45.16 219 THR A O 1
ATOM 1763 N N . TYR A 1 220 ? 27.318 -2.043 -10.102 1.00 43.41 220 TYR A N 1
ATOM 1764 C CA . TYR A 1 220 ? 26.283 -1.048 -10.396 1.00 43.41 220 TYR A CA 1
ATOM 1765 C C . TYR A 1 220 ? 26.084 -0.075 -9.220 1.00 43.41 220 TYR A C 1
ATOM 1767 O O . TYR A 1 220 ? 25.443 -0.380 -8.215 1.00 43.41 220 TYR A O 1
ATOM 1775 N N . LYS A 1 221 ? 26.621 1.143 -9.364 1.00 43.25 221 LYS A N 1
ATOM 1776 C CA . LYS A 1 221 ? 26.599 2.214 -8.345 1.00 43.25 221 LYS A CA 1
ATOM 1777 C C . LYS A 1 221 ? 25.200 2.764 -8.003 1.00 43.25 221 LYS A C 1
ATOM 1779 O O . LYS A 1 221 ? 25.080 3.516 -7.041 1.00 43.25 221 LYS A O 1
ATOM 1784 N N . ARG A 1 222 ? 24.149 2.417 -8.760 1.00 44.72 222 ARG A N 1
ATOM 1785 C CA . ARG A 1 222 ? 22.784 2.975 -8.635 1.00 44.72 222 ARG A CA 1
ATOM 1786 C C . ARG A 1 222 ? 21.731 1.992 -8.107 1.00 44.72 222 ARG A C 1
ATOM 1788 O O . ARG A 1 222 ? 20.537 2.216 -8.284 1.00 44.72 222 ARG A O 1
ATOM 1795 N N . VAL A 1 223 ? 22.128 0.923 -7.417 1.00 49.88 223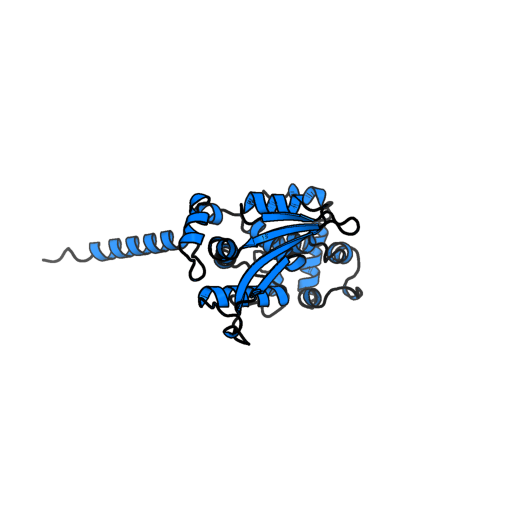 VAL A N 1
ATOM 1796 C CA . VAL A 1 223 ? 21.157 0.135 -6.640 1.00 49.88 223 VAL A CA 1
ATOM 1797 C C . VAL A 1 223 ? 20.785 0.943 -5.393 1.00 49.88 223 VAL A C 1
ATOM 1799 O O . VAL A 1 223 ? 21.634 1.163 -4.526 1.00 49.88 223 VAL A O 1
ATOM 1802 N N . LYS A 1 224 ? 19.534 1.420 -5.295 1.00 49.28 224 LYS A N 1
ATOM 1803 C CA . LYS A 1 224 ? 19.031 2.080 -4.075 1.00 49.28 224 LYS A CA 1
ATOM 1804 C C . LYS A 1 224 ? 19.301 1.202 -2.846 1.00 49.28 224 LYS A C 1
ATOM 1806 O O . LYS A 1 224 ? 19.210 -0.025 -2.919 1.00 49.28 224 LYS A O 1
ATOM 1811 N N . LYS A 1 225 ? 19.608 1.843 -1.711 1.00 56.12 225 LYS A N 1
ATOM 1812 C CA . LYS A 1 225 ? 19.965 1.204 -0.426 1.00 56.12 225 LYS A CA 1
ATOM 1813 C C . LYS A 1 225 ? 19.008 0.065 -0.035 1.00 56.12 225 LYS A C 1
ATOM 1815 O O . LYS A 1 225 ? 19.467 -0.967 0.445 1.00 56.12 225 LYS A O 1
ATOM 1820 N N . ASP A 1 226 ? 17.720 0.220 -0.322 1.00 51.66 226 ASP A N 1
ATOM 1821 C CA . ASP A 1 226 ? 16.676 -0.749 0.036 1.00 51.66 226 ASP A CA 1
ATOM 1822 C C . ASP A 1 226 ? 16.801 -2.060 -0.756 1.00 51.66 226 ASP A C 1
ATOM 1824 O O . ASP A 1 226 ? 16.676 -3.151 -0.203 1.00 51.66 226 ASP A O 1
ATOM 1828 N N . PHE A 1 227 ? 17.165 -1.974 -2.039 1.00 56.06 227 PHE A N 1
ATOM 1829 C CA . PHE A 1 227 ? 17.391 -3.142 -2.894 1.00 56.06 227 PHE A CA 1
ATOM 1830 C C . PHE A 1 227 ? 18.767 -3.776 -2.650 1.00 56.06 227 PHE A C 1
ATOM 1832 O O . PHE A 1 227 ? 18.956 -4.980 -2.829 1.00 56.06 227 PHE A O 1
ATOM 1839 N N . LYS A 1 228 ? 19.729 -2.988 -2.146 1.00 59.88 228 LYS A N 1
ATOM 1840 C CA . LYS A 1 228 ? 21.029 -3.498 -1.694 1.00 59.88 228 LYS A CA 1
ATOM 1841 C C . LYS A 1 228 ? 20.864 -4.530 -0.578 1.00 59.88 228 LYS A C 1
ATOM 1843 O O . LYS A 1 228 ? 21.645 -5.471 -0.539 1.00 59.88 228 LYS A O 1
ATOM 1848 N N . LYS A 1 229 ? 19.845 -4.398 0.284 1.00 62.00 229 LYS A N 1
ATOM 1849 C CA . LYS A 1 229 ? 19.545 -5.396 1.322 1.00 62.00 229 LYS A CA 1
ATOM 1850 C C . LYS A 1 229 ? 19.078 -6.724 0.721 1.00 62.00 229 LYS A C 1
ATOM 1852 O O . LYS A 1 229 ? 19.509 -7.756 1.202 1.00 62.00 229 LYS A O 1
ATOM 1857 N N . LEU A 1 230 ? 18.264 -6.709 -0.337 1.00 57.41 230 LEU A N 1
ATOM 1858 C CA . LEU A 1 230 ? 17.793 -7.922 -1.029 1.00 57.41 230 LEU A CA 1
ATOM 1859 C C . LEU A 1 230 ? 18.899 -8.610 -1.846 1.00 57.41 230 LEU A C 1
ATOM 1861 O O . LEU A 1 230 ? 18.921 -9.832 -1.951 1.00 57.41 230 LEU A O 1
ATOM 1865 N N . CYS A 1 231 ? 19.838 -7.835 -2.389 1.00 58.66 231 CYS A N 1
ATOM 1866 C CA . CYS A 1 231 ? 20.952 -8.332 -3.201 1.00 58.66 231 CYS A CA 1
ATOM 1867 C C . CYS A 1 231 ? 22.279 -8.455 -2.430 1.00 58.66 231 CYS A C 1
ATOM 1869 O O . CYS A 1 231 ? 23.326 -8.613 -3.055 1.00 58.66 231 CYS A O 1
ATOM 1871 N N . SER A 1 232 ? 22.273 -8.343 -1.097 1.00 60.34 232 SER A N 1
ATOM 1872 C CA . SER A 1 232 ? 23.507 -8.357 -0.293 1.00 60.34 232 SER A CA 1
ATOM 1873 C C . SER A 1 232 ? 24.119 -9.749 -0.134 1.00 60.34 232 SER A C 1
ATOM 1875 O O . SER A 1 232 ? 25.292 -9.847 0.217 1.00 60.34 232 SER A O 1
ATOM 1877 N N . ASN A 1 233 ? 23.361 -10.814 -0.418 1.00 67.56 233 ASN A N 1
ATOM 1878 C CA . ASN A 1 233 ? 23.853 -12.189 -0.473 1.00 67.56 233 ASN A CA 1
ATOM 1879 C C . ASN A 1 233 ? 23.842 -12.710 -1.926 1.00 67.56 233 ASN A C 1
ATOM 1881 O O . ASN A 1 233 ? 22.906 -12.472 -2.697 1.00 67.56 233 ASN A O 1
ATOM 1885 N N . ARG A 1 234 ? 24.900 -13.451 -2.274 1.00 64.62 234 ARG A N 1
ATOM 1886 C CA . ARG A 1 234 ? 25.098 -14.181 -3.528 1.00 64.62 234 ARG A CA 1
ATOM 1887 C C . ARG A 1 234 ? 23.900 -15.065 -3.906 1.00 64.62 234 ARG A C 1
ATOM 1889 O O . ARG A 1 234 ? 23.535 -15.084 -5.079 1.00 64.62 234 ARG A O 1
ATOM 1896 N N . ASP A 1 235 ? 23.264 -15.739 -2.953 1.00 69.12 235 ASP A N 1
ATOM 1897 C CA . ASP A 1 235 ? 22.153 -16.659 -3.239 1.00 69.12 235 ASP A CA 1
ATOM 1898 C C . ASP A 1 235 ? 20.895 -15.915 -3.701 1.00 69.12 235 ASP A C 1
ATOM 1900 O O . ASP A 1 235 ? 20.351 -16.209 -4.770 1.00 69.12 235 ASP A O 1
ATOM 1904 N N . SER A 1 236 ? 20.495 -14.870 -2.968 1.00 65.44 236 SER A N 1
ATOM 1905 C CA . SER A 1 236 ? 19.399 -13.975 -3.364 1.00 65.44 236 SER A CA 1
ATOM 1906 C C . SER A 1 236 ? 19.659 -13.339 -4.730 1.00 65.44 236 SER A C 1
ATOM 1908 O O . SER A 1 236 ? 18.752 -13.235 -5.556 1.00 65.44 236 SER A O 1
ATOM 1910 N N . TYR A 1 237 ? 20.915 -12.971 -5.005 1.00 66.56 237 TYR A N 1
ATOM 1911 C CA . TYR A 1 237 ? 21.328 -12.444 -6.302 1.00 66.56 237 TYR A CA 1
ATOM 1912 C C . TYR A 1 237 ? 21.094 -13.442 -7.446 1.00 66.56 237 TYR A C 1
ATOM 1914 O O . TYR A 1 237 ? 20.449 -13.096 -8.440 1.00 66.56 237 TYR A O 1
ATOM 1922 N N . TYR A 1 238 ? 21.592 -14.679 -7.334 1.00 68.00 238 TYR A N 1
ATOM 1923 C CA . TYR A 1 238 ? 21.426 -15.673 -8.401 1.00 68.00 238 TYR A CA 1
ATOM 1924 C C . TYR A 1 238 ? 19.965 -16.088 -8.581 1.00 68.00 238 TYR A C 1
ATOM 1926 O O . TYR A 1 238 ? 19.526 -16.290 -9.717 1.00 68.00 238 TYR A O 1
ATOM 1934 N N . TYR A 1 239 ? 19.194 -16.139 -7.495 1.00 70.00 239 TYR A N 1
ATOM 1935 C CA . TYR A 1 239 ? 17.757 -16.380 -7.552 1.00 70.00 239 TYR A CA 1
ATOM 1936 C C . TYR A 1 239 ? 17.016 -15.267 -8.310 1.00 70.00 239 TYR A C 1
ATOM 1938 O O . TYR A 1 239 ? 16.287 -15.550 -9.264 1.00 70.00 239 TYR A O 1
ATOM 1946 N N . LEU A 1 240 ? 17.265 -13.997 -7.969 1.00 67.44 240 LEU A N 1
ATOM 1947 C CA . LEU A 1 240 ? 16.695 -12.843 -8.673 1.00 67.44 240 LEU A CA 1
ATOM 1948 C C . LEU A 1 240 ? 17.092 -12.823 -10.150 1.00 67.44 240 LEU A C 1
ATOM 1950 O O . LEU A 1 240 ? 16.243 -12.645 -11.022 1.00 67.44 240 LEU A O 1
ATOM 1954 N N . LYS A 1 241 ? 18.368 -13.083 -10.452 1.00 67.31 241 LYS A N 1
ATOM 1955 C CA . LYS A 1 241 ? 18.871 -13.164 -11.828 1.00 67.31 241 LYS A CA 1
ATOM 1956 C C . LYS A 1 241 ? 18.146 -14.241 -12.635 1.00 67.31 241 LYS A C 1
ATOM 1958 O O . LYS A 1 241 ? 17.808 -13.996 -13.790 1.00 67.31 241 LYS A O 1
ATOM 1963 N N . LYS A 1 242 ? 17.881 -15.410 -12.043 1.00 72.00 242 LYS A N 1
ATOM 1964 C CA . LYS A 1 242 ? 17.122 -16.498 -12.681 1.00 72.00 242 LYS A CA 1
ATOM 1965 C C . LYS A 1 242 ? 15.672 -16.092 -12.964 1.00 72.00 242 LYS A C 1
ATOM 1967 O O . LYS A 1 242 ? 15.177 -16.365 -14.053 1.00 72.00 242 LYS A O 1
ATOM 1972 N N . ILE A 1 243 ? 15.010 -15.417 -12.021 1.00 65.88 243 ILE A N 1
ATOM 1973 C CA . ILE A 1 243 ? 13.627 -14.941 -12.197 1.00 65.88 243 ILE A CA 1
ATOM 1974 C C . ILE A 1 243 ? 13.540 -13.892 -13.311 1.00 65.88 243 ILE A C 1
ATOM 1976 O O . ILE A 1 243 ? 12.650 -13.974 -14.155 1.00 65.88 243 ILE A O 1
ATOM 1980 N N . LEU A 1 244 ? 14.462 -12.927 -13.326 1.00 64.75 244 LEU A N 1
ATOM 1981 C CA . LEU A 1 244 ? 14.430 -11.805 -14.266 1.00 64.75 244 LEU A CA 1
ATOM 1982 C C . LEU A 1 244 ? 14.874 -12.204 -15.683 1.00 64.75 244 LEU A C 1
ATOM 1984 O O . LEU A 1 244 ? 14.285 -11.736 -16.654 1.00 64.75 244 LEU A O 1
ATOM 1988 N N . LYS A 1 245 ? 15.854 -13.109 -15.832 1.00 63.06 245 LYS A N 1
ATOM 1989 C CA . LYS A 1 245 ? 16.306 -13.590 -17.154 1.00 63.06 245 LYS A CA 1
ATOM 1990 C C . LYS A 1 245 ? 15.226 -14.337 -17.936 1.00 63.06 245 LYS A C 1
ATOM 1992 O O . LYS A 1 245 ? 15.175 -14.212 -19.152 1.00 63.06 245 LYS A O 1
ATOM 1997 N N . ASN A 1 246 ? 14.343 -15.061 -17.251 1.00 51.94 246 ASN A N 1
ATOM 1998 C CA . ASN A 1 246 ? 13.261 -15.806 -17.900 1.00 51.94 246 ASN A CA 1
ATOM 1999 C C . ASN A 1 246 ? 12.091 -14.917 -18.363 1.00 51.94 246 ASN A C 1
ATOM 2001 O O . ASN A 1 246 ? 11.144 -15.432 -18.950 1.00 51.94 246 ASN A O 1
ATOM 2005 N N . LYS A 1 247 ? 12.131 -13.603 -18.099 1.00 52.44 247 LYS A N 1
ATOM 2006 C CA . LYS A 1 247 ? 11.036 -12.661 -18.380 1.00 52.44 247 LYS A CA 1
ATOM 2007 C C . LYS A 1 247 ? 11.436 -11.494 -19.290 1.00 52.44 247 LYS A C 1
ATOM 2009 O O . LYS A 1 247 ? 10.779 -10.459 -19.261 1.00 52.44 247 LYS A O 1
ATOM 2014 N N . GLN A 1 248 ? 12.474 -11.644 -20.124 1.00 42.47 248 GLN A N 1
ATOM 2015 C CA . GLN A 1 248 ? 12.718 -10.718 -21.242 1.00 42.47 248 GLN A CA 1
ATOM 2016 C C . GLN A 1 248 ? 11.612 -10.870 -22.296 1.00 42.47 248 GLN A C 1
ATOM 2018 O O . GLN A 1 248 ? 11.773 -11.476 -23.349 1.00 42.47 248 GLN A O 1
ATOM 2023 N N . THR A 1 249 ? 10.443 -10.337 -21.985 1.00 39.88 249 THR A N 1
ATOM 2024 C CA . THR A 1 249 ? 9.359 -10.088 -22.923 1.00 39.88 249 THR A CA 1
ATOM 2025 C C . THR A 1 249 ? 8.960 -8.634 -22.685 1.00 39.88 249 THR A C 1
ATOM 2027 O O . THR A 1 249 ? 8.856 -8.231 -21.525 1.00 39.88 249 THR A O 1
ATOM 2030 N N . PRO A 1 250 ? 8.822 -7.804 -23.733 1.00 39.84 250 PRO A N 1
ATOM 2031 C CA . PRO A 1 250 ? 8.496 -6.392 -23.567 1.00 39.84 250 PRO A CA 1
ATOM 2032 C C . PRO A 1 250 ? 7.270 -6.219 -22.665 1.00 39.84 250 PRO A C 1
ATOM 2034 O O . PRO A 1 250 ? 6.318 -6.988 -22.777 1.00 39.84 250 PRO A O 1
ATOM 2037 N N . ILE A 1 251 ? 7.299 -5.195 -21.803 1.00 41.78 251 ILE A N 1
ATOM 2038 C CA . ILE A 1 251 ? 6.289 -4.866 -20.774 1.00 41.78 251 ILE A CA 1
ATOM 2039 C C . ILE A 1 251 ? 4.845 -4.921 -21.315 1.00 41.78 251 ILE A C 1
ATOM 2041 O O . ILE A 1 251 ? 3.932 -5.302 -20.589 1.00 41.78 251 ILE A O 1
ATOM 2045 N N . LYS A 1 252 ? 4.650 -4.684 -22.622 1.00 34.81 252 LYS A N 1
ATOM 2046 C CA . LYS A 1 252 ? 3.377 -4.884 -23.338 1.00 34.81 252 LYS A CA 1
ATOM 2047 C C . LYS A 1 252 ? 2.759 -6.289 -23.221 1.00 34.81 252 LYS A C 1
ATOM 2049 O O . LYS A 1 252 ? 1.556 -6.396 -23.389 1.00 34.81 252 LYS A O 1
ATOM 2054 N N . LYS A 1 253 ? 3.532 -7.340 -22.924 1.00 34.81 253 LYS A N 1
ATOM 2055 C CA . LYS A 1 253 ? 3.052 -8.731 -22.778 1.00 34.81 253 LYS A CA 1
ATOM 2056 C C . LYS A 1 253 ? 2.820 -9.177 -21.329 1.00 34.81 253 LYS A C 1
ATOM 2058 O O . LYS A 1 253 ? 2.389 -10.303 -21.111 1.00 34.81 253 LYS A O 1
ATOM 2063 N N . ILE A 1 254 ? 3.093 -8.337 -20.323 1.00 39.72 254 ILE A N 1
ATOM 2064 C CA . ILE A 1 254 ? 2.845 -8.700 -18.911 1.00 39.72 254 ILE A CA 1
ATOM 2065 C C . ILE A 1 254 ? 1.338 -8.831 -18.634 1.00 39.72 254 ILE A C 1
ATOM 2067 O O . ILE A 1 254 ? 0.942 -9.656 -17.812 1.00 39.72 254 ILE A O 1
ATOM 2071 N N . PHE A 1 255 ? 0.507 -8.097 -19.379 1.00 38.31 255 PHE A N 1
ATOM 2072 C CA . PHE A 1 255 ? -0.952 -8.183 -19.303 1.00 38.31 255 PHE A CA 1
ATOM 2073 C C . PHE A 1 255 ? -1.534 -9.499 -19.856 1.00 38.31 255 PHE A C 1
ATOM 2075 O O . PHE A 1 255 ? -2.653 -9.835 -19.497 1.00 38.31 255 PHE A O 1
ATOM 2082 N N . ASP A 1 256 ? -0.770 -10.286 -20.627 1.00 34.09 256 ASP A N 1
ATOM 2083 C CA . ASP A 1 256 ? -1.220 -11.586 -21.162 1.00 34.09 256 ASP A CA 1
ATOM 2084 C C . ASP A 1 256 ? -0.906 -12.775 -20.223 1.00 34.09 256 ASP A C 1
ATOM 2086 O O . ASP A 1 256 ? -1.238 -13.918 -20.527 1.00 34.09 256 ASP A O 1
ATOM 2090 N N . ILE A 1 257 ? -0.203 -12.540 -19.103 1.00 35.53 257 ILE A N 1
ATOM 2091 C CA . ILE A 1 257 ? 0.359 -13.601 -18.233 1.00 35.53 257 ILE A CA 1
ATOM 2092 C C . ILE A 1 257 ? -0.293 -13.616 -16.837 1.00 35.53 257 ILE A C 1
ATOM 2094 O O . ILE A 1 257 ? 0.010 -14.478 -16.010 1.00 35.53 257 ILE A O 1
ATOM 2098 N N . ILE A 1 258 ? -1.204 -12.686 -16.553 1.00 29.86 258 ILE A N 1
ATOM 2099 C CA . ILE A 1 258 ? -2.016 -12.718 -15.335 1.00 29.86 258 ILE A CA 1
ATOM 2100 C C . ILE A 1 258 ? -3.373 -13.316 -15.737 1.00 29.86 258 ILE A C 1
ATOM 2102 O O . ILE A 1 258 ? -4.081 -12.651 -16.490 1.00 29.86 258 ILE A O 1
ATOM 2106 N N . PRO A 1 259 ? -3.698 -14.561 -15.334 1.00 34.41 259 PRO A N 1
ATOM 2107 C CA . PRO A 1 259 ? -5.032 -15.114 -15.553 1.00 34.41 259 PRO A CA 1
ATOM 2108 C C . PRO A 1 259 ? -6.103 -14.298 -14.826 1.00 34.41 259 PRO A C 1
ATOM 2110 O O . PRO A 1 259 ? -5.789 -13.740 -13.744 1.00 34.41 259 PRO A O 1
#

Sequence (259 aa):
MGQDVVESKTKTIVGLGILIFVLLSILPTIGEIHDNALKKFHKVMNKEDYISIPSSFLGFLSGLIDGDGYIQITKTGKGFITIKLTISLHLDDISTLEYINSVLKLGKITIYKDLKSPTCRLVINRTELQEILFPLFIHNKIFFLTETRINQFNLAVYILKNNIKKFEEIPSKIDNVFKLPENPFDYTLLSFFKNWIVGFACSNLYPGVVEFSQQNPLTYKRVKKDFKKLCSNRDSYYYLKKILKNKQTPIKKIFDIIP

InterPro domains:
  IPR004860 Homing endonuclease, LAGLIDADG domain [PF00961] (61-142)
  IPR027434 Homing endonuclease [G3DSA:3.10.28.10] (42-173)
  IPR027434 Homing endonuclease [SSF55608] (54-201)
  IPR051289 LAGLIDADG Homing Endonuclease [PTHR36181] (42-201)